Protein AF-A0A7Z9D6R8-F1 (afdb_monomer_lite)

Sequence (280 aa):
MMTPRPTVVSAPSRRTVLFGFSALGAAALTGCVPLSSSKKAEESPSDTATTTSASSSSSPSHSTYSPSTSASSSSSGSSSPVDPAQFIADWQKYVGDAKLPTKGDSGYVPATGSSPAQNVPEPDINEEASRKNTLEGSYQTLLAFQSAFNYLSLTGKDEPIKKLIFPQDFSMKLEVEKHHNLYSSKGWIEGYNRSVKISDHRPAVAFSDTVIGVSWYFSESYEKFIVHQAGGTNEEVPARTSEGIMTTIYENGVWKVISNDYLKQHYSYLTSQGREKGGH

Secondary structure (DSSP, 8-state):
-PPPPP----PPP------S---S-----------------------------------------------------------HHHHTTTGGGG-EE----B-S----B--BTTB--BSPPPB---HHHHTS-SHHHHHHHHHHHHHHHHHHHHH---HHHHTTB-TT-HHHHHHHHHHHHHHHTT-EEES--EEEEE-SSPPEEEE-SS-EEEEEEEEEEE--EEEE-TTS-EEEE--EEEEEEEEEEEETTEEEEE-HHHHHHH-HHHHHHHHHTS--

Structure (mmCIF, N/CA/C/O backbone):
data_AF-A0A7Z9D6R8-F1
#
_entry.id   AF-A0A7Z9D6R8-F1
#
loop_
_atom_site.group_PDB
_atom_site.id
_atom_site.type_symbol
_atom_site.label_atom_id
_atom_site.label_alt_id
_atom_site.label_comp_id
_atom_site.label_asym_id
_atom_site.label_entity_id
_atom_site.label_seq_id
_atom_site.pdbx_PDB_ins_code
_atom_site.Cartn_x
_atom_site.Cartn_y
_atom_site.Cartn_z
_atom_site.occupancy
_atom_site.B_iso_or_equiv
_atom_site.auth_seq_id
_atom_site.auth_comp_id
_atom_site.auth_asym_id
_atom_site.auth_atom_id
_atom_site.pdbx_PDB_model_num
ATOM 1 N N . MET A 1 1 ? 19.906 -48.581 34.831 1.00 39.47 1 MET A N 1
ATOM 2 C CA . MET A 1 1 ? 19.150 -48.280 33.596 1.00 39.47 1 MET A CA 1
ATOM 3 C C . MET A 1 1 ? 18.628 -46.856 33.719 1.00 39.47 1 MET A C 1
ATOM 5 O O . MET A 1 1 ? 17.712 -46.627 34.492 1.00 39.47 1 MET A O 1
ATOM 9 N N . MET A 1 2 ? 19.299 -45.897 33.078 1.00 33.34 2 MET A N 1
ATOM 10 C CA . MET A 1 2 ? 18.948 -44.471 33.095 1.00 33.34 2 MET A CA 1
ATOM 11 C C . MET A 1 2 ? 18.267 -44.127 31.770 1.00 33.34 2 MET A C 1
ATOM 13 O O . MET A 1 2 ? 18.861 -44.288 30.707 1.00 33.34 2 MET A O 1
ATOM 17 N N . THR A 1 3 ? 17.015 -43.695 31.839 1.00 35.97 3 THR A N 1
ATOM 18 C CA . THR A 1 3 ? 16.220 -43.193 30.713 1.00 35.97 3 THR A CA 1
ATOM 19 C C . THR A 1 3 ? 16.699 -41.787 30.322 1.00 35.97 3 THR A C 1
ATOM 21 O O . THR A 1 3 ? 16.833 -40.940 31.208 1.00 35.97 3 THR A O 1
ATOM 24 N N . PRO A 1 4 ? 16.953 -41.487 29.034 1.00 36.03 4 PRO A N 1
ATOM 25 C CA . PRO A 1 4 ? 17.320 -40.140 28.620 1.00 36.03 4 PRO A CA 1
ATOM 26 C C . PRO A 1 4 ? 16.088 -39.225 28.524 1.00 36.03 4 PRO A C 1
ATOM 28 O O . PRO A 1 4 ? 15.008 -39.619 28.089 1.00 36.03 4 PRO A O 1
ATOM 31 N N . ARG A 1 5 ? 16.290 -37.979 28.958 1.00 30.42 5 ARG A N 1
ATOM 32 C CA . ARG A 1 5 ? 15.347 -36.852 28.947 1.00 30.42 5 ARG A CA 1
ATOM 33 C C . ARG A 1 5 ? 15.136 -36.361 27.502 1.00 30.42 5 ARG A C 1
ATOM 35 O O . ARG A 1 5 ? 16.126 -36.261 26.778 1.00 30.42 5 ARG A O 1
ATOM 42 N N . PRO A 1 6 ? 13.909 -36.022 27.065 1.00 33.62 6 PRO A N 1
ATOM 43 C CA . PRO A 1 6 ? 13.692 -35.534 25.710 1.00 33.62 6 PRO A CA 1
ATOM 44 C C . PRO A 1 6 ? 14.249 -34.113 25.558 1.00 33.62 6 PRO A C 1
ATOM 46 O O . PRO A 1 6 ? 13.900 -33.201 26.311 1.00 33.62 6 PRO A O 1
ATOM 49 N N . THR A 1 7 ? 15.121 -33.937 24.570 1.00 33.66 7 THR A N 1
ATOM 50 C CA . THR A 1 7 ? 15.590 -32.634 24.099 1.00 33.66 7 THR A CA 1
ATOM 51 C C . THR A 1 7 ? 14.438 -31.950 23.372 1.00 33.66 7 THR A C 1
ATOM 53 O O . THR A 1 7 ? 14.027 -32.388 22.299 1.00 33.66 7 THR A O 1
ATOM 56 N N . VAL A 1 8 ? 13.900 -30.877 23.953 1.00 35.78 8 VAL A N 1
ATOM 57 C CA . VAL A 1 8 ? 12.974 -29.980 23.253 1.00 35.78 8 VAL A CA 1
ATOM 58 C C . VAL A 1 8 ? 13.775 -29.276 22.162 1.00 35.78 8 VAL A C 1
ATOM 60 O O . VAL A 1 8 ? 14.567 -28.376 22.435 1.00 35.78 8 VAL A O 1
ATOM 63 N N . VAL A 1 9 ? 13.605 -29.726 20.921 1.00 34.47 9 VAL A N 1
ATOM 64 C CA . VAL A 1 9 ? 14.098 -29.018 19.741 1.00 34.47 9 VAL A CA 1
ATOM 65 C C . VAL A 1 9 ? 13.259 -27.751 19.616 1.00 34.47 9 VAL A C 1
ATOM 67 O O . VAL A 1 9 ? 12.081 -27.803 19.272 1.00 34.47 9 VAL A O 1
ATOM 70 N N . SER A 1 10 ? 13.861 -26.615 19.963 1.00 34.88 10 SER A N 1
ATOM 71 C CA . SER A 1 10 ? 13.290 -25.294 19.716 1.00 34.88 10 SER A CA 1
ATOM 72 C C . SER A 1 10 ? 13.094 -25.134 18.209 1.00 34.88 10 SER A C 1
ATOM 74 O O . SER A 1 10 ? 14.062 -25.019 17.455 1.00 34.88 10 SER A O 1
ATOM 76 N N . ALA A 1 11 ? 11.842 -25.206 17.759 1.00 31.75 11 ALA A N 1
ATOM 77 C CA . ALA A 1 11 ? 11.483 -24.910 16.383 1.00 31.75 11 ALA A CA 1
ATOM 78 C C . ALA A 1 11 ? 11.824 -23.438 16.084 1.00 31.75 11 ALA A C 1
ATOM 80 O O . ALA A 1 11 ? 11.566 -22.570 16.924 1.00 31.75 11 ALA A O 1
ATOM 81 N N . PRO A 1 12 ? 12.393 -23.118 14.910 1.00 32.88 12 PRO A N 1
ATOM 82 C CA . PRO A 1 12 ? 12.696 -21.740 14.567 1.00 32.88 12 PRO A CA 1
ATOM 83 C C . PRO A 1 12 ? 11.400 -20.923 14.521 1.00 32.88 12 PRO A C 1
ATOM 85 O O . PRO A 1 12 ? 10.466 -21.225 13.779 1.00 32.88 12 PRO A O 1
ATOM 88 N N . SER A 1 13 ? 11.368 -19.880 15.349 1.00 30.22 13 SER A N 1
ATOM 89 C CA . SER A 1 13 ? 10.348 -18.837 15.357 1.00 30.22 13 SER A CA 1
ATOM 90 C C . SER A 1 13 ? 10.128 -18.316 13.935 1.00 30.22 13 SER A C 1
ATOM 92 O O . SER A 1 13 ? 11.067 -17.848 13.283 1.00 30.22 13 SER A O 1
ATOM 94 N N . ARG A 1 14 ? 8.886 -18.409 13.447 1.00 42.19 14 ARG A N 1
ATOM 95 C CA . ARG A 1 14 ? 8.455 -17.786 12.193 1.00 42.19 14 ARG A CA 1
ATOM 96 C C . ARG A 1 14 ? 8.596 -16.275 12.365 1.00 42.19 14 ARG A C 1
ATOM 98 O O . ARG A 1 14 ? 7.726 -15.627 12.939 1.00 42.19 14 ARG A O 1
ATOM 105 N N . ARG A 1 15 ? 9.710 -15.704 11.903 1.00 33.47 15 ARG A N 1
ATOM 106 C CA . ARG A 1 15 ? 9.842 -14.252 11.765 1.00 33.47 15 ARG A CA 1
ATOM 107 C C . ARG A 1 15 ? 8.826 -13.806 10.717 1.00 33.47 15 ARG A C 1
ATOM 109 O O . ARG A 1 15 ? 9.065 -13.971 9.527 1.00 33.47 15 ARG A O 1
ATOM 116 N N . THR A 1 16 ? 7.700 -13.254 11.161 1.00 31.69 16 THR A N 1
ATOM 117 C CA . THR A 1 16 ? 6.823 -12.436 10.322 1.00 31.69 16 THR A CA 1
ATOM 118 C C . THR A 1 16 ? 7.673 -11.284 9.787 1.00 31.69 16 THR A C 1
ATOM 120 O O . THR A 1 16 ? 8.020 -10.361 10.527 1.00 31.69 16 THR A O 1
ATOM 123 N N . VAL A 1 17 ? 8.095 -11.377 8.527 1.00 31.69 17 VAL A N 1
ATOM 124 C CA . VAL A 1 17 ? 8.792 -10.294 7.832 1.00 31.69 17 VAL A CA 1
ATOM 125 C C . VAL A 1 17 ? 7.735 -9.245 7.512 1.00 31.69 17 VAL A C 1
ATOM 127 O O . VAL A 1 17 ? 7.037 -9.342 6.512 1.00 31.69 17 VAL A O 1
ATOM 130 N N . LEU A 1 18 ? 7.563 -8.280 8.415 1.00 39.88 18 LEU A N 1
ATOM 131 C CA . LEU A 1 18 ? 6.777 -7.086 8.136 1.00 39.88 18 LEU A CA 1
ATOM 132 C C . LEU A 1 18 ? 7.574 -6.184 7.185 1.00 39.88 18 LEU A C 1
ATOM 134 O O . LEU A 1 18 ? 8.769 -5.998 7.394 1.00 39.88 18 LEU A O 1
ATOM 138 N N . PHE A 1 19 ? 6.863 -5.622 6.204 1.00 37.91 19 PHE A N 1
ATOM 139 C CA . PHE A 1 19 ? 7.315 -4.843 5.040 1.00 37.91 19 PHE A CA 1
ATOM 140 C C . PHE A 1 19 ? 7.643 -5.686 3.791 1.00 37.91 19 PHE A C 1
ATOM 142 O O . PHE A 1 19 ? 8.770 -6.109 3.557 1.00 37.91 19 PHE A O 1
ATOM 149 N N . GLY A 1 20 ? 6.618 -5.876 2.949 1.00 36.28 20 GLY A N 1
ATOM 150 C CA . GLY A 1 20 ? 6.739 -6.282 1.540 1.00 36.28 20 GLY A CA 1
ATOM 151 C C . GLY A 1 20 ? 7.079 -5.125 0.587 1.00 36.28 20 GLY A C 1
ATOM 152 O O . GLY A 1 20 ? 7.273 -5.351 -0.599 1.00 36.28 20 GLY A O 1
ATOM 153 N N . PHE A 1 21 ? 7.218 -3.893 1.092 1.00 46.62 21 PHE A N 1
ATOM 154 C CA . PHE A 1 21 ? 7.478 -2.707 0.261 1.00 46.62 21 PHE A CA 1
ATOM 155 C C . PHE A 1 21 ? 8.957 -2.489 -0.093 1.00 46.62 21 PHE A C 1
ATOM 157 O O . PHE A 1 21 ? 9.268 -1.703 -0.984 1.00 46.62 21 PHE A O 1
ATOM 164 N N . SER A 1 22 ? 9.880 -3.215 0.543 1.00 41.97 22 SER A N 1
ATOM 165 C CA . SER A 1 22 ? 11.315 -3.124 0.265 1.00 41.97 22 SER A CA 1
ATOM 166 C C . SER A 1 22 ? 11.714 -4.065 -0.877 1.00 41.97 22 SER A C 1
ATOM 168 O O . SER A 1 22 ? 12.441 -5.037 -0.665 1.00 41.97 22 SER A O 1
ATOM 170 N N . ALA A 1 23 ? 11.188 -3.829 -2.075 1.00 43.50 23 ALA A N 1
ATOM 171 C CA . ALA A 1 23 ? 11.654 -4.524 -3.275 1.00 43.50 23 ALA A CA 1
ATOM 172 C C . ALA A 1 23 ? 12.711 -3.707 -4.048 1.00 43.50 23 ALA A C 1
ATOM 174 O O . ALA A 1 23 ? 13.396 -4.239 -4.911 1.00 43.50 23 ALA A O 1
ATOM 175 N N . LEU A 1 24 ? 12.906 -2.438 -3.671 1.00 47.97 24 LEU A N 1
ATOM 176 C CA . LEU A 1 24 ? 14.090 -1.658 -4.022 1.00 47.97 24 LEU A CA 1
ATOM 177 C C . LEU A 1 24 ? 15.151 -1.906 -2.948 1.00 47.97 24 LEU A C 1
ATOM 179 O O . LEU A 1 24 ? 15.128 -1.298 -1.871 1.00 47.97 24 LEU A O 1
ATOM 183 N N . GLY A 1 25 ? 16.035 -2.868 -3.218 1.00 40.22 25 GLY A N 1
ATOM 184 C CA . GLY A 1 25 ? 17.225 -3.114 -2.415 1.00 40.22 25 GLY A CA 1
ATOM 185 C C . GLY A 1 25 ? 18.059 -1.840 -2.274 1.00 40.22 25 GLY A C 1
ATOM 186 O O . GLY A 1 25 ? 18.057 -0.964 -3.138 1.00 40.22 25 GLY A O 1
ATOM 187 N N . ALA A 1 26 ? 18.764 -1.709 -1.151 1.00 36.53 26 ALA A N 1
ATOM 188 C CA . ALA A 1 26 ? 19.692 -0.613 -0.908 1.00 36.53 26 ALA A CA 1
ATOM 189 C C . ALA A 1 26 ? 20.904 -0.718 -1.855 1.00 36.53 26 ALA A C 1
ATOM 191 O O . ALA A 1 26 ? 21.974 -1.179 -1.461 1.00 36.53 26 ALA A O 1
ATOM 192 N N . ALA A 1 27 ? 20.748 -0.291 -3.107 1.00 37.59 27 ALA A N 1
ATOM 193 C CA . ALA A 1 27 ? 21.877 0.022 -3.966 1.00 37.59 27 ALA A CA 1
ATOM 194 C C . ALA A 1 27 ? 22.527 1.296 -3.412 1.00 37.59 27 ALA A C 1
ATOM 196 O O . ALA A 1 27 ? 21.983 2.397 -3.501 1.00 37.59 27 ALA A O 1
ATOM 197 N N . ALA A 1 28 ? 23.663 1.112 -2.745 1.00 33.16 28 ALA A N 1
ATOM 198 C CA . ALA A 1 28 ? 24.472 2.168 -2.169 1.00 33.16 28 ALA A CA 1
ATOM 199 C C . ALA A 1 28 ? 24.756 3.270 -3.203 1.00 33.16 28 ALA A C 1
ATOM 201 O O . ALA A 1 28 ? 25.480 3.055 -4.175 1.00 33.16 28 ALA A O 1
ATOM 202 N N . LEU A 1 29 ? 24.243 4.477 -2.955 1.00 35.66 29 LEU A N 1
ATOM 203 C CA . LEU A 1 29 ? 24.772 5.691 -3.566 1.00 35.66 29 LEU A CA 1
ATOM 204 C C . LEU A 1 29 ? 26.138 5.985 -2.928 1.00 35.66 29 LEU A C 1
ATOM 206 O O . LEU A 1 29 ? 26.275 6.863 -2.079 1.00 35.66 29 LEU A O 1
ATOM 210 N N . THR A 1 30 ? 27.166 5.231 -3.320 1.00 34.00 30 THR A N 1
ATOM 211 C CA . THR A 1 30 ? 28.568 5.585 -3.061 1.00 34.00 30 THR A CA 1
ATOM 212 C C . THR A 1 30 ? 28.955 6.704 -4.027 1.00 34.00 30 THR A C 1
ATOM 214 O O . THR A 1 30 ? 29.660 6.497 -5.010 1.00 34.00 30 THR A O 1
ATOM 217 N N . GLY A 1 31 ? 28.432 7.901 -3.769 1.00 27.50 31 GLY A N 1
ATOM 218 C CA . GLY A 1 31 ? 28.884 9.148 -4.371 1.00 27.50 31 GLY A CA 1
ATOM 219 C C . GLY A 1 31 ? 29.775 9.875 -3.375 1.00 27.50 31 GLY A C 1
ATOM 220 O O . GLY A 1 31 ? 29.284 10.580 -2.498 1.00 27.50 31 GLY A O 1
ATOM 221 N N . CYS A 1 32 ? 31.085 9.665 -3.477 1.00 28.98 32 CYS A N 1
ATOM 222 C CA . CYS A 1 32 ? 32.090 10.343 -2.668 1.00 28.98 32 CYS A CA 1
ATOM 223 C C . CYS A 1 32 ? 32.016 11.866 -2.867 1.00 28.98 32 CYS A C 1
ATOM 225 O O . CYS A 1 32 ? 32.284 12.360 -3.960 1.00 28.98 32 CYS A O 1
ATOM 227 N N . VAL A 1 33 ? 31.747 12.611 -1.795 1.00 31.42 33 VAL A N 1
ATOM 228 C CA . VAL A 1 33 ? 32.109 14.030 -1.687 1.00 31.42 33 VAL A CA 1
ATOM 229 C C . VAL A 1 33 ? 33.156 14.123 -0.572 1.00 31.42 33 VAL A C 1
ATOM 231 O O . VAL A 1 33 ? 32.889 13.645 0.534 1.00 31.42 33 VAL A O 1
ATOM 234 N N . PRO A 1 34 ? 34.371 14.639 -0.829 1.00 31.03 34 PRO A N 1
ATOM 235 C CA . PRO A 1 34 ? 35.449 14.593 0.149 1.00 31.03 34 PRO A CA 1
ATOM 236 C C . PRO A 1 34 ? 35.171 15.546 1.318 1.00 31.03 34 PRO A C 1
ATOM 238 O O . PRO A 1 34 ? 35.212 16.767 1.181 1.00 31.03 34 PRO A O 1
ATOM 241 N N . LEU A 1 35 ? 34.934 14.962 2.493 1.00 28.78 35 LEU A N 1
ATOM 242 C CA . LEU A 1 35 ? 35.079 15.623 3.785 1.00 28.78 35 LEU A CA 1
ATOM 243 C C . LEU A 1 35 ? 36.573 15.813 4.062 1.00 28.78 35 LEU A C 1
ATOM 245 O O . LEU A 1 35 ? 37.258 14.917 4.553 1.00 28.78 35 LEU A O 1
ATOM 249 N N . SER A 1 36 ? 37.086 16.997 3.744 1.00 29.91 36 SER A N 1
ATOM 250 C CA . SER A 1 36 ? 38.392 17.443 4.219 1.00 29.91 36 SER A CA 1
ATOM 251 C C . SER A 1 36 ? 38.337 17.608 5.741 1.00 29.91 36 SER A C 1
ATOM 253 O O . SER A 1 36 ? 37.752 18.558 6.253 1.00 29.91 36 SER A O 1
ATOM 255 N N . SER A 1 37 ? 38.946 16.677 6.472 1.00 33.34 37 SER A N 1
ATOM 256 C CA . SER A 1 37 ? 39.273 16.824 7.893 1.00 33.34 37 SER A CA 1
ATOM 257 C C . SER A 1 37 ? 40.772 16.675 8.084 1.00 33.34 37 SER A C 1
ATOM 259 O O . SER A 1 37 ? 41.335 15.636 7.748 1.00 33.34 37 SER A O 1
ATOM 261 N N . SER A 1 38 ? 41.396 17.721 8.626 1.00 33.16 38 SER A N 1
ATOM 262 C CA . SER A 1 38 ? 42.676 17.787 9.358 1.00 33.16 38 SER A CA 1
ATOM 263 C C . SER A 1 38 ? 42.953 19.289 9.562 1.00 33.16 38 SER A C 1
ATOM 265 O O . SER A 1 38 ? 42.787 20.047 8.620 1.00 33.16 38 SER A O 1
ATOM 267 N N . LYS A 1 39 ? 43.374 19.837 10.703 1.00 28.73 39 LYS A N 1
ATOM 268 C CA . LYS A 1 39 ? 44.139 19.279 11.816 1.00 28.73 39 LYS A CA 1
ATOM 269 C C . LYS A 1 39 ? 44.116 20.279 12.988 1.00 28.73 39 LYS A C 1
ATOM 271 O O . LYS A 1 39 ? 44.071 21.485 12.777 1.00 28.73 39 LYS A O 1
ATOM 276 N N . LYS A 1 40 ? 44.216 19.736 14.201 1.00 28.47 40 LYS A N 1
ATOM 277 C CA . LYS A 1 40 ? 44.552 20.379 15.483 1.00 28.47 40 LYS A CA 1
ATOM 278 C C . LYS A 1 40 ? 45.798 21.278 15.380 1.00 28.47 40 LYS A C 1
ATOM 280 O O . LYS A 1 40 ? 46.809 20.822 14.848 1.00 28.47 40 LYS A O 1
ATOM 285 N N . ALA A 1 41 ? 45.756 22.462 15.991 1.00 29.11 41 ALA A N 1
ATOM 286 C CA . ALA A 1 41 ? 46.918 23.130 16.579 1.00 29.11 41 ALA A CA 1
ATOM 287 C C . ALA A 1 41 ? 46.471 24.039 17.738 1.00 29.11 41 ALA A C 1
ATOM 289 O O . ALA A 1 41 ? 45.385 24.608 17.725 1.00 29.11 41 ALA A O 1
ATOM 290 N N . GLU A 1 42 ? 47.313 24.041 18.756 1.00 28.11 42 GLU A N 1
ATOM 291 C CA . GLU A 1 42 ? 47.211 24.594 20.104 1.00 28.11 42 GLU A CA 1
ATOM 292 C C . GLU A 1 42 ? 47.851 25.997 20.148 1.00 28.11 42 GLU A C 1
ATOM 294 O O . GLU A 1 42 ? 48.669 26.276 19.276 1.00 28.11 42 GLU A O 1
ATOM 299 N N . GLU A 1 43 ? 47.516 26.796 21.179 1.00 27.77 43 GLU A N 1
ATOM 300 C CA . GLU A 1 43 ? 48.336 27.833 21.873 1.00 27.77 43 GLU A CA 1
ATOM 301 C C . GLU A 1 43 ? 47.623 29.200 22.118 1.00 27.77 43 GLU A C 1
ATOM 303 O O . GLU A 1 43 ? 47.525 30.023 21.218 1.00 27.77 43 GLU A O 1
ATOM 308 N N . SER A 1 44 ? 47.096 29.368 23.356 1.00 30.69 44 SER A N 1
ATOM 309 C CA . SER A 1 44 ? 47.164 30.495 24.347 1.00 30.69 44 SER A CA 1
ATOM 310 C C . SER A 1 44 ? 47.158 32.005 23.960 1.00 30.69 44 SER A C 1
ATOM 312 O O . SER A 1 44 ? 47.573 32.346 22.861 1.00 30.69 44 SER A O 1
ATOM 314 N N . PRO A 1 45 ? 46.981 32.967 24.917 1.00 45.88 45 PRO A N 1
ATOM 315 C CA . PRO A 1 45 ? 46.102 33.069 26.112 1.00 45.88 45 PRO A CA 1
ATOM 316 C C . PRO A 1 45 ? 45.451 34.483 26.324 1.00 45.88 45 PRO A C 1
ATOM 318 O O . PRO A 1 45 ? 45.624 35.384 25.508 1.00 45.88 45 PRO A O 1
ATOM 321 N N . SER A 1 46 ? 44.806 34.662 27.500 1.00 32.03 46 SER A N 1
ATOM 322 C CA . SER A 1 46 ? 44.494 35.918 28.241 1.00 32.03 46 SER A CA 1
ATOM 323 C C . SER A 1 46 ? 43.272 36.749 27.789 1.00 32.03 46 SER A C 1
ATOM 325 O O . SER A 1 46 ? 43.046 36.925 26.603 1.00 32.03 46 SER A O 1
ATOM 327 N N . ASP A 1 47 ? 42.419 37.334 28.643 1.00 30.55 47 ASP A N 1
ATOM 328 C CA . ASP A 1 47 ? 42.377 37.495 30.106 1.00 30.55 47 ASP A CA 1
ATOM 329 C C . ASP A 1 47 ? 40.945 37.911 30.555 1.00 30.55 47 ASP A C 1
ATOM 331 O O . ASP A 1 47 ? 40.280 38.652 29.839 1.00 30.55 47 ASP A O 1
ATOM 335 N N . THR A 1 48 ? 40.512 37.421 31.731 1.00 32.78 48 THR A N 1
ATOM 336 C CA . THR A 1 48 ? 39.880 38.128 32.886 1.00 32.78 48 THR A CA 1
ATOM 337 C C . THR A 1 48 ? 38.769 39.187 32.607 1.00 32.78 48 THR A C 1
ATOM 339 O O . THR A 1 48 ? 38.966 40.117 31.845 1.00 32.78 48 THR A O 1
ATOM 342 N N . ALA A 1 49 ? 37.570 39.211 33.215 1.00 30.80 49 ALA A N 1
ATOM 343 C CA . ALA A 1 49 ? 37.212 38.981 34.616 1.00 30.80 49 ALA A CA 1
ATOM 344 C C . ALA A 1 49 ? 35.694 38.771 34.829 1.00 30.80 49 ALA A C 1
ATOM 346 O O . ALA A 1 49 ? 34.852 39.300 34.105 1.00 30.80 49 ALA A O 1
ATOM 347 N N . THR A 1 50 ? 35.386 38.075 35.919 1.00 32.28 50 THR A N 1
ATOM 348 C CA . THR A 1 50 ? 34.071 37.810 36.520 1.00 32.28 50 THR A CA 1
ATOM 349 C C . THR A 1 50 ? 33.796 38.801 37.654 1.00 32.28 50 THR A C 1
ATOM 351 O O . THR A 1 50 ? 34.703 39.018 38.450 1.00 32.28 50 THR A O 1
ATOM 354 N N . THR A 1 51 ? 32.558 39.275 37.836 1.00 31.92 51 THR A N 1
ATOM 355 C CA . THR A 1 51 ? 31.996 39.639 39.161 1.00 31.92 51 THR A CA 1
ATOM 356 C C . THR A 1 51 ? 30.462 39.499 39.138 1.00 31.92 51 THR A C 1
ATOM 358 O O . THR A 1 51 ? 29.787 40.077 38.298 1.00 31.92 51 THR A O 1
ATOM 361 N N . THR A 1 52 ? 29.906 38.476 39.792 1.00 31.92 52 THR A N 1
ATOM 362 C CA . THR A 1 52 ? 29.349 38.411 41.166 1.00 31.92 52 THR A CA 1
ATOM 363 C C . THR A 1 52 ? 27.841 38.688 41.241 1.00 31.92 52 THR A C 1
ATOM 365 O O . THR A 1 52 ? 27.350 39.770 40.948 1.00 31.92 52 THR A O 1
ATOM 368 N N . SER A 1 53 ? 27.118 37.669 41.694 1.00 36.25 53 SER A N 1
ATOM 369 C CA . SER A 1 53 ? 25.696 37.624 42.044 1.00 36.25 53 SER A CA 1
ATOM 370 C C . SER A 1 53 ? 25.414 38.118 43.470 1.00 36.25 53 SER A C 1
ATOM 372 O O . SER A 1 53 ? 26.200 37.795 44.357 1.00 36.25 53 SER A O 1
ATOM 374 N N . ALA A 1 54 ? 24.257 38.759 43.711 1.00 30.20 54 ALA A N 1
ATOM 375 C CA . ALA A 1 54 ? 23.478 38.645 44.962 1.00 30.20 54 ALA A CA 1
ATOM 376 C C . ALA A 1 54 ? 22.080 39.325 44.897 1.00 30.20 54 ALA A C 1
ATOM 378 O O . ALA A 1 54 ? 21.975 40.529 44.712 1.00 30.20 54 ALA A O 1
ATOM 379 N N . SER A 1 55 ? 21.047 38.503 45.131 1.00 32.53 55 SER A N 1
ATOM 380 C CA . SER A 1 55 ? 19.917 38.652 46.080 1.00 32.53 55 SER A CA 1
ATOM 381 C C . SER A 1 55 ? 18.838 39.764 46.013 1.00 32.53 55 SER A C 1
ATOM 383 O O . SER A 1 55 ? 19.105 40.945 46.184 1.00 32.53 55 SER A O 1
ATOM 385 N N . SER A 1 56 ? 17.586 39.264 46.086 1.00 31.41 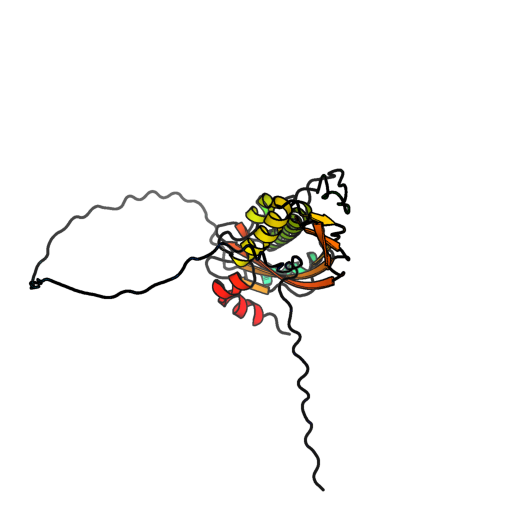56 SER A N 1
ATOM 386 C CA . SER A 1 56 ? 16.445 39.636 46.973 1.00 31.41 56 SER A CA 1
ATOM 387 C C . SER A 1 56 ? 15.267 40.515 46.483 1.00 31.41 56 SER A C 1
ATOM 389 O O . SER A 1 56 ? 15.464 41.647 46.073 1.00 31.41 56 SER A O 1
ATOM 391 N N . SER A 1 57 ? 14.046 39.951 46.682 1.00 33.09 57 SER A N 1
ATOM 392 C CA . SER A 1 57 ? 12.689 40.530 46.944 1.00 33.09 57 SER A CA 1
ATOM 393 C C . SER A 1 57 ? 12.114 41.573 45.957 1.00 33.09 57 SER A C 1
ATOM 395 O O . SER A 1 57 ? 12.843 42.411 45.465 1.00 33.09 57 SER A O 1
ATOM 397 N N . SER A 1 58 ? 10.823 41.677 45.604 1.00 30.61 58 SER A N 1
ATOM 398 C CA . SER A 1 58 ? 9.528 41.354 46.240 1.00 30.61 58 SER A CA 1
ATOM 399 C C . SER A 1 58 ? 8.390 41.635 45.218 1.00 30.61 58 SER A C 1
ATOM 401 O O . SER A 1 58 ? 8.549 42.502 44.364 1.00 30.61 58 SER A O 1
ATOM 403 N N . SER A 1 59 ? 7.241 40.948 45.322 1.00 34.44 59 SER A N 1
ATOM 404 C CA . SER A 1 59 ? 5.924 41.281 44.696 1.00 34.44 59 SER A CA 1
ATOM 405 C C . SER A 1 59 ? 5.367 42.646 45.194 1.00 34.44 59 SER A C 1
ATOM 407 O O . SER A 1 59 ? 5.945 43.116 46.178 1.00 34.44 59 SER A O 1
ATOM 409 N N . PRO A 1 60 ? 4.257 43.276 44.680 1.00 44.56 60 PRO A N 1
ATOM 410 C CA . PRO A 1 60 ? 3.056 42.696 44.013 1.00 44.56 60 PRO A CA 1
ATOM 411 C C . PRO A 1 60 ? 2.305 43.543 42.926 1.00 44.56 60 PRO A C 1
ATOM 413 O O . PRO A 1 60 ? 2.557 44.732 42.765 1.00 44.56 60 PRO A O 1
ATOM 416 N N . SER A 1 61 ? 1.285 42.946 42.264 1.00 33.97 61 SER A N 1
ATOM 417 C CA . SER A 1 61 ? -0.131 43.435 42.153 1.00 33.97 61 SER A CA 1
ATOM 418 C C . SER A 1 61 ? -0.853 43.247 40.792 1.00 33.97 61 SER A C 1
ATOM 420 O O . SER A 1 61 ? -0.412 43.740 39.764 1.00 33.97 61 SER A O 1
ATOM 422 N N . HIS A 1 62 ? -2.023 42.585 40.875 1.00 33.19 62 HIS A N 1
ATOM 423 C CA . HIS A 1 62 ? -3.324 42.739 40.179 1.00 33.19 62 HIS A CA 1
ATOM 424 C C . HIS A 1 62 ? -3.462 43.229 38.719 1.00 33.19 62 HIS A C 1
ATOM 426 O O . HIS A 1 62 ? -3.198 44.389 38.418 1.00 33.19 62 HIS A O 1
ATOM 432 N N . SER A 1 63 ? -4.197 42.453 37.899 1.00 33.66 63 SER A N 1
ATOM 433 C CA . SER A 1 63 ? -5.397 42.942 37.174 1.00 33.66 63 SER A CA 1
ATOM 434 C C . SER A 1 63 ? -6.331 41.795 36.741 1.00 33.66 63 SER A C 1
ATOM 436 O O . SER A 1 63 ? -5.897 40.770 36.229 1.00 33.66 63 SER A O 1
ATOM 438 N N . THR A 1 64 ? -7.627 41.994 36.969 1.00 34.75 64 THR A N 1
ATOM 439 C CA . THR A 1 64 ? -8.795 41.147 36.661 1.00 34.75 64 THR A CA 1
ATOM 440 C C . THR A 1 64 ? -9.478 41.589 35.365 1.00 34.75 64 THR A C 1
ATOM 442 O O . THR A 1 64 ? -9.697 42.788 35.251 1.00 34.75 64 THR A O 1
ATOM 445 N N . TYR A 1 65 ? -9.939 40.677 34.492 1.00 32.81 65 TYR A N 1
ATOM 446 C CA . TYR A 1 65 ? -11.080 40.918 33.579 1.00 32.81 65 TYR A CA 1
ATOM 447 C C . TYR A 1 65 ? -11.854 39.621 33.241 1.00 32.81 65 TYR A C 1
ATOM 449 O O . TYR A 1 65 ? -11.275 38.547 33.105 1.00 32.81 65 TYR A O 1
ATOM 457 N N . SER A 1 66 ? -13.181 39.775 33.180 1.00 36.97 66 SER A N 1
ATOM 458 C CA . SER A 1 66 ? -14.291 38.801 33.191 1.00 36.97 66 SER A CA 1
ATOM 459 C C . SER A 1 66 ? -14.513 37.956 31.914 1.00 36.97 66 SER A C 1
ATOM 461 O O . SER A 1 66 ? -14.010 38.313 30.851 1.00 36.97 66 SER A O 1
ATOM 463 N N . PRO A 1 67 ? -15.335 36.878 31.982 1.00 38.31 67 PRO A N 1
ATOM 464 C CA . PRO A 1 67 ? -15.662 36.006 30.850 1.00 38.31 67 PRO A CA 1
ATOM 465 C C . PRO A 1 67 ? -16.884 36.508 30.059 1.00 38.31 67 PRO A C 1
ATOM 467 O O . PRO A 1 67 ? -17.816 37.068 30.633 1.00 38.31 67 PRO A O 1
ATOM 470 N N . SER A 1 68 ? -16.913 36.262 28.746 1.00 37.34 68 SER A N 1
ATOM 471 C CA . SER A 1 68 ? -18.110 36.430 27.907 1.00 37.34 68 SER A CA 1
ATOM 472 C C . SER A 1 68 ? -18.532 35.085 27.329 1.00 37.34 68 SER A C 1
ATOM 474 O O . SER A 1 68 ? -17.781 34.426 26.613 1.00 37.34 68 SER A O 1
ATOM 476 N N . THR A 1 69 ? -19.745 34.684 27.687 1.00 37.03 69 THR A N 1
ATOM 477 C CA . THR A 1 69 ? -20.470 33.501 27.240 1.00 37.03 69 THR A CA 1
ATOM 478 C C . THR A 1 69 ? -21.122 33.757 25.880 1.00 37.03 69 THR A C 1
ATOM 480 O O . THR A 1 69 ? -21.876 34.709 25.705 1.00 37.03 69 THR A O 1
ATOM 483 N N . SER A 1 70 ? -20.885 32.876 24.913 1.00 38.84 70 SER A N 1
ATOM 484 C CA . SER A 1 70 ? -21.760 32.713 23.745 1.00 38.84 70 SER A CA 1
ATOM 485 C C . SER A 1 70 ? -21.909 31.222 23.463 1.00 38.84 70 SER A C 1
ATOM 487 O O . SER A 1 70 ? -21.004 30.550 22.977 1.00 38.84 70 SER A O 1
ATOM 489 N N . ALA A 1 71 ? -23.069 30.696 23.854 1.00 37.38 71 ALA A N 1
ATOM 490 C CA . ALA A 1 71 ? -23.491 29.337 23.580 1.00 37.38 71 ALA A CA 1
ATOM 491 C C . ALA A 1 71 ? -23.857 29.213 22.095 1.00 37.38 71 ALA A C 1
ATOM 493 O O . ALA A 1 71 ? -24.814 29.829 21.635 1.00 37.38 71 ALA A O 1
ATOM 494 N N . SER A 1 72 ? -23.100 28.395 21.367 1.00 36.03 72 SER A N 1
ATOM 495 C CA . SER A 1 72 ? -23.504 27.837 20.076 1.00 36.03 72 SER A CA 1
ATOM 496 C C . SER A 1 72 ? -23.657 26.338 20.284 1.00 36.03 72 SER A C 1
ATOM 498 O O . SER A 1 72 ? -22.676 25.614 20.437 1.00 36.03 72 SER A O 1
ATOM 500 N N . SER A 1 73 ? -24.898 25.877 20.372 1.00 39.97 73 SER A N 1
ATOM 501 C CA . SER A 1 73 ? -25.253 24.466 20.468 1.00 39.97 73 SER A CA 1
ATOM 502 C C . SER A 1 73 ? -25.020 23.775 19.121 1.00 39.97 73 SER A C 1
ATOM 504 O O . SER A 1 73 ? -25.943 23.642 18.319 1.00 39.97 73 SER A O 1
ATOM 506 N N . SER A 1 74 ? -23.793 23.328 18.864 1.00 40.41 74 SER A N 1
ATOM 507 C CA . SER A 1 74 ? -23.548 22.237 17.922 1.00 40.41 74 SER A CA 1
ATOM 508 C C . SER A 1 74 ? -23.692 20.928 18.688 1.00 40.41 74 SER A C 1
ATOM 510 O O . SER A 1 74 ? -22.908 20.637 19.593 1.00 40.41 74 SER A O 1
ATOM 512 N N . SER A 1 75 ? -24.712 20.152 18.342 1.00 47.19 75 SER A N 1
ATOM 513 C CA . SER A 1 75 ? -24.888 18.766 18.761 1.00 47.19 75 SER A CA 1
ATOM 514 C C . SER A 1 75 ? -23.739 17.906 18.222 1.00 47.19 75 SER A C 1
ATOM 516 O O . SER A 1 75 ? -23.890 17.200 17.227 1.00 47.19 75 SER A O 1
ATOM 518 N N . SER A 1 76 ? -22.574 17.972 18.861 1.00 42.53 76 SER A N 1
ATOM 519 C CA . SER A 1 76 ? -21.544 16.950 18.715 1.00 42.53 76 SER A CA 1
ATOM 520 C C . SER A 1 76 ? -22.034 15.752 19.505 1.00 42.53 76 SER A C 1
ATOM 522 O O . SER A 1 76 ? -21.999 15.756 20.735 1.00 42.53 76 SER A O 1
ATOM 524 N N . GLY A 1 77 ? -22.597 14.777 18.788 1.00 38.41 77 GLY A N 1
ATOM 525 C CA . GLY A 1 77 ? -23.045 13.516 19.355 1.00 38.41 77 GLY A CA 1
ATOM 526 C C . GLY A 1 77 ? -21.954 12.957 20.255 1.00 38.41 77 GLY A C 1
ATOM 527 O O . GLY A 1 77 ? -20.880 12.588 19.781 1.00 38.41 77 GLY A O 1
ATOM 528 N N . SER A 1 78 ? -22.236 12.945 21.557 1.00 40.78 78 SER A N 1
ATOM 529 C CA . SER A 1 78 ? -21.470 12.204 22.545 1.00 40.78 78 SER A CA 1
ATOM 530 C C . SER A 1 78 ? -21.514 10.746 22.107 1.00 40.78 78 SER A C 1
ATOM 532 O O . SER A 1 78 ? -22.516 10.056 22.297 1.00 40.78 78 SER A O 1
ATOM 534 N N . SER A 1 79 ? -20.481 10.323 21.382 1.00 48.47 79 SER A N 1
ATOM 535 C CA . SER A 1 79 ? -20.346 8.944 20.945 1.00 48.47 79 SER A CA 1
ATOM 536 C C . SER A 1 79 ? -20.038 8.151 22.198 1.00 48.47 79 SER A C 1
ATOM 538 O O . SER A 1 79 ? -18.935 8.226 22.734 1.00 48.47 79 SER A O 1
ATOM 540 N N . SER A 1 80 ? -21.040 7.433 22.706 1.00 48.09 80 SER A N 1
ATOM 541 C CA . SER A 1 80 ? -20.797 6.353 23.654 1.00 48.09 80 SER A CA 1
ATOM 542 C C . SER A 1 80 ? -19.662 5.479 23.104 1.00 48.09 80 SER A C 1
ATOM 544 O O . SER A 1 80 ? -19.621 5.272 21.887 1.00 48.09 80 SER A O 1
ATOM 546 N N . PRO A 1 81 ? -18.728 5.004 23.947 1.00 56.59 81 PRO A N 1
ATOM 547 C CA . PRO A 1 81 ? -17.603 4.210 23.473 1.00 56.59 81 PRO A CA 1
ATOM 548 C C . PRO A 1 81 ? -18.143 3.003 22.704 1.00 56.59 81 PRO A C 1
ATOM 550 O O . PRO A 1 81 ? -18.826 2.152 23.274 1.00 56.59 81 PRO A O 1
ATOM 553 N N . VAL A 1 82 ? -17.902 2.975 21.391 1.00 69.50 82 VAL A N 1
ATOM 554 C CA . VAL A 1 82 ? -18.265 1.833 20.551 1.00 69.50 82 VAL A CA 1
ATOM 555 C C . VAL A 1 82 ? -17.408 0.668 21.017 1.00 69.50 82 VAL A C 1
ATOM 557 O O . VAL A 1 82 ? -16.183 0.786 21.076 1.00 69.50 82 VAL A O 1
ATOM 560 N N . ASP A 1 83 ? -18.046 -0.443 21.380 1.00 83.81 83 ASP A N 1
ATOM 561 C CA . ASP A 1 83 ? -17.316 -1.632 21.799 1.00 83.81 83 ASP A CA 1
ATOM 562 C C . ASP A 1 83 ? -16.390 -2.105 20.659 1.00 83.81 83 ASP A C 1
ATOM 564 O O . ASP A 1 83 ? -16.841 -2.222 19.512 1.00 83.81 83 ASP A O 1
ATOM 568 N N . PRO A 1 84 ? -15.109 -2.409 20.941 1.00 84.88 84 PRO A N 1
ATOM 569 C CA . PRO A 1 84 ? -14.174 -2.842 19.916 1.00 84.88 84 PRO A CA 1
ATOM 570 C C . PRO A 1 84 ? -14.646 -4.052 19.108 1.00 84.88 84 PRO A C 1
ATOM 572 O O . PRO A 1 84 ? -14.421 -4.097 17.901 1.00 84.88 84 PRO A O 1
ATOM 575 N N . ALA A 1 85 ? -15.321 -5.025 19.730 1.00 86.25 85 ALA A N 1
ATOM 576 C CA . ALA A 1 85 ? -15.819 -6.191 19.009 1.00 86.25 85 ALA A CA 1
ATOM 577 C C . ALA A 1 85 ? -17.002 -5.833 18.102 1.00 86.25 85 ALA A C 1
ATOM 579 O O . ALA A 1 85 ? -17.082 -6.368 16.997 1.00 86.25 85 ALA A O 1
ATOM 580 N N . GLN A 1 86 ? -17.865 -4.906 18.528 1.00 90.94 86 GLN A N 1
ATOM 581 C CA . GLN A 1 86 ? -18.947 -4.382 17.694 1.00 90.94 86 GLN A CA 1
ATOM 582 C C . GLN A 1 86 ? -18.417 -3.572 16.503 1.00 90.94 86 GLN A C 1
ATOM 584 O O . GLN A 1 86 ? -18.943 -3.708 15.400 1.00 90.94 86 GLN A O 1
ATOM 589 N N . PHE A 1 87 ? -17.359 -2.776 16.699 1.00 93.12 87 PHE A N 1
ATOM 590 C CA . PHE A 1 87 ? -16.747 -1.981 15.628 1.00 93.12 87 PHE A CA 1
ATOM 591 C C . PHE A 1 87 ? -16.249 -2.846 14.468 1.00 93.12 87 PHE A C 1
ATOM 593 O O . PHE A 1 87 ? -16.306 -2.418 13.317 1.00 93.12 87 PHE A O 1
ATOM 600 N N . ILE A 1 88 ? -15.783 -4.063 14.770 1.00 93.50 88 ILE A N 1
ATOM 601 C CA . ILE A 1 88 ? -15.299 -5.011 13.766 1.00 93.50 88 ILE A CA 1
ATOM 602 C C . ILE A 1 88 ? -16.258 -6.159 13.469 1.00 93.50 88 ILE A C 1
ATOM 604 O O . ILE A 1 88 ? -15.827 -7.148 12.896 1.00 93.50 88 ILE A O 1
ATOM 608 N N . ALA A 1 89 ? -17.532 -6.083 13.854 1.00 93.25 89 ALA A N 1
ATOM 609 C CA . ALA A 1 89 ? -18.444 -7.227 13.771 1.00 93.25 89 ALA A CA 1
ATOM 610 C C . ALA A 1 89 ? -18.644 -7.778 12.344 1.00 93.25 89 ALA A C 1
ATOM 612 O O . ALA A 1 89 ? -18.863 -8.976 12.188 1.00 93.25 89 ALA A O 1
ATOM 613 N N . ASP A 1 90 ? -18.546 -6.933 11.315 1.00 94.25 90 ASP A N 1
ATOM 614 C CA . ASP A 1 90 ? -18.778 -7.284 9.910 1.00 94.25 90 ASP A CA 1
ATOM 615 C C . ASP A 1 90 ? -17.484 -7.486 9.099 1.00 94.25 90 ASP A C 1
ATOM 617 O O . ASP A 1 90 ? -17.517 -7.487 7.867 1.00 94.25 90 ASP A O 1
ATOM 621 N N . TRP A 1 91 ? -16.340 -7.676 9.768 1.00 96.19 91 TRP A N 1
ATOM 622 C CA . TRP A 1 91 ? -15.026 -7.719 9.119 1.00 96.19 91 TRP A CA 1
ATOM 623 C C . TRP A 1 91 ? -14.882 -8.809 8.043 1.00 96.19 91 TRP A C 1
ATOM 625 O O . TRP A 1 91 ? -14.129 -8.620 7.086 1.00 96.19 91 TRP A O 1
ATOM 635 N N . GLN A 1 92 ? -15.604 -9.932 8.160 1.00 97.44 92 GLN A N 1
ATOM 636 C CA . GLN A 1 92 ? -15.492 -11.037 7.200 1.00 97.44 92 GLN A CA 1
ATOM 637 C C . GLN A 1 92 ? -15.862 -10.630 5.767 1.00 97.44 92 GLN A C 1
ATOM 639 O O . GLN A 1 92 ? -15.370 -11.244 4.823 1.00 97.44 92 GLN A O 1
ATOM 644 N N . LYS A 1 93 ? -16.687 -9.589 5.574 1.00 97.06 93 LYS A N 1
ATOM 645 C CA . LYS A 1 93 ? -17.096 -9.142 4.230 1.00 97.06 93 LYS A CA 1
ATOM 646 C C . LYS A 1 93 ? -15.944 -8.546 3.403 1.00 97.06 93 LYS A C 1
ATOM 648 O O . LYS A 1 93 ? -16.098 -8.378 2.199 1.00 97.06 93 LYS A O 1
ATOM 653 N N . TYR A 1 94 ? -14.820 -8.214 4.044 1.00 97.12 94 TYR A N 1
ATOM 654 C CA . TYR A 1 94 ? -13.647 -7.607 3.406 1.00 97.12 94 TYR A CA 1
ATOM 655 C C . TYR A 1 94 ? -12.557 -8.615 3.019 1.00 97.12 94 TYR A C 1
ATOM 657 O O . TYR A 1 94 ? -11.554 -8.225 2.422 1.00 97.12 94 TYR A O 1
ATOM 665 N N . VAL A 1 95 ? -12.719 -9.888 3.392 1.00 97.56 95 VAL A N 1
ATOM 666 C CA . VAL A 1 95 ? -11.743 -10.960 3.154 1.00 97.56 95 VAL A CA 1
ATOM 667 C C . VAL A 1 95 ? -11.737 -11.363 1.681 1.00 97.56 95 VAL A C 1
ATOM 669 O O . VAL A 1 95 ? -12.789 -11.443 1.048 1.00 97.56 95 VAL A O 1
ATOM 672 N N . GLY A 1 96 ? -10.557 -11.684 1.149 1.00 97.56 96 GLY A N 1
ATOM 673 C CA . GLY A 1 96 ? -10.393 -12.179 -0.217 1.00 97.56 96 GLY A CA 1
ATOM 674 C C . GLY A 1 96 ? -9.568 -11.254 -1.101 1.00 97.56 96 GLY A C 1
ATOM 675 O O . GLY A 1 96 ? -8.833 -10.389 -0.617 1.00 97.56 96 GLY A O 1
ATOM 676 N N . ASP A 1 97 ? -9.637 -11.490 -2.409 1.00 97.81 97 ASP A N 1
ATOM 677 C CA . ASP A 1 97 ? -8.858 -10.735 -3.388 1.00 97.81 97 ASP A CA 1
ATOM 678 C C . ASP A 1 97 ? -9.288 -9.264 -3.390 1.00 97.81 97 ASP A C 1
ATOM 680 O O . ASP A 1 97 ? -10.460 -8.923 -3.568 1.00 97.81 97 ASP A O 1
ATOM 684 N N . ALA A 1 98 ? -8.322 -8.377 -3.163 1.00 95.81 98 ALA A N 1
ATOM 685 C CA . ALA A 1 98 ? -8.568 -6.954 -3.048 1.00 95.81 98 ALA A CA 1
ATOM 686 C C . ALA A 1 98 ? -8.636 -6.314 -4.437 1.00 95.81 98 ALA A C 1
ATOM 688 O O . ALA A 1 98 ? -7.656 -6.296 -5.186 1.00 95.81 98 ALA A O 1
ATOM 689 N N . LYS A 1 99 ? -9.782 -5.714 -4.761 1.00 95.25 99 LYS A N 1
ATOM 690 C CA . LYS A 1 99 ? -9.924 -4.879 -5.954 1.00 95.25 99 LYS A CA 1
ATOM 691 C C . LYS A 1 99 ? -9.397 -3.475 -5.659 1.00 95.25 99 LYS A C 1
ATOM 693 O O . LYS A 1 99 ? -10.035 -2.711 -4.941 1.00 95.25 99 LYS A O 1
ATOM 698 N N . LEU A 1 100 ? -8.235 -3.134 -6.213 1.00 95.38 100 LEU A N 1
ATOM 699 C CA . LEU A 1 100 ? -7.615 -1.826 -5.994 1.00 95.38 100 LEU A CA 1
ATOM 700 C C . LEU A 1 100 ? -8.393 -0.715 -6.732 1.00 95.38 100 LEU A C 1
ATOM 702 O O . LEU A 1 100 ? -8.627 -0.843 -7.937 1.00 95.38 100 LEU A O 1
ATOM 706 N N . PRO A 1 101 ? -8.801 0.370 -6.045 1.00 96.62 101 PRO A N 1
ATOM 707 C CA . PRO A 1 101 ? -9.590 1.437 -6.649 1.00 96.62 101 PRO A CA 1
ATOM 708 C C . PRO A 1 101 ? -8.724 2.290 -7.580 1.00 96.62 101 PRO A C 1
ATOM 710 O O . PRO A 1 101 ? -7.692 2.831 -7.174 1.00 96.62 101 PRO A O 1
ATOM 713 N N . THR A 1 102 ? -9.141 2.412 -8.838 1.00 96.81 102 THR A N 1
ATOM 714 C CA . THR A 1 102 ? -8.447 3.188 -9.874 1.00 96.81 102 THR A CA 1
ATOM 715 C C . THR A 1 102 ? -9.447 3.990 -10.699 1.00 96.81 102 THR A C 1
ATOM 717 O O . THR A 1 102 ? -10.614 3.613 -10.833 1.00 96.81 102 THR A O 1
ATOM 720 N N . LYS A 1 103 ? -8.992 5.115 -11.248 1.00 94.06 103 LYS A N 1
ATOM 721 C CA . LYS A 1 103 ? -9.786 5.982 -12.113 1.00 94.06 103 LYS A CA 1
ATOM 722 C C . LYS A 1 103 ? -9.871 5.388 -13.519 1.00 94.06 103 LYS A C 1
ATOM 724 O O . LYS A 1 103 ? -8.995 5.651 -14.334 1.00 94.06 103 LYS A O 1
ATOM 729 N N . GLY A 1 104 ? -10.952 4.656 -13.790 1.00 85.38 104 GLY A N 1
ATOM 730 C CA . GLY A 1 104 ? -11.375 4.239 -15.133 1.00 85.38 104 GLY A CA 1
ATOM 731 C C . GLY A 1 104 ? -10.323 3.505 -15.978 1.00 85.38 104 GLY A C 1
ATOM 732 O O . GLY A 1 104 ? -9.252 3.130 -15.506 1.00 85.38 104 GLY A O 1
ATOM 733 N N . ASP A 1 105 ? -10.646 3.301 -17.255 1.00 85.00 105 ASP A N 1
ATOM 734 C CA . ASP A 1 105 ? -9.693 2.763 -18.224 1.00 85.00 105 ASP A CA 1
ATOM 735 C C . ASP A 1 105 ? -8.718 3.858 -18.658 1.00 85.00 105 ASP A C 1
ATOM 737 O O . ASP A 1 105 ? -9.115 4.905 -19.172 1.00 85.00 105 ASP A O 1
ATOM 741 N N . SER A 1 106 ? -7.425 3.609 -18.474 1.00 89.88 106 SER A N 1
ATOM 742 C CA . SER A 1 106 ? -6.371 4.572 -18.798 1.00 89.88 106 SER A CA 1
ATOM 743 C C . SER A 1 106 ? -5.699 4.322 -20.152 1.00 89.88 106 SER A C 1
ATOM 745 O O . SER A 1 106 ? -4.918 5.152 -20.604 1.00 89.88 106 SER A O 1
ATOM 747 N N . GLY A 1 107 ? -5.955 3.182 -20.805 1.00 94.25 107 GLY A N 1
ATOM 748 C CA . GLY A 1 107 ? -5.142 2.738 -21.944 1.00 94.25 107 GLY A CA 1
ATOM 749 C C . GLY A 1 107 ? -3.709 2.398 -21.519 1.00 94.25 107 GLY A C 1
ATOM 750 O O . GLY A 1 107 ? -2.751 2.813 -22.174 1.00 94.25 107 GLY A O 1
ATOM 751 N N . TYR A 1 108 ? -3.576 1.713 -20.378 1.00 96.12 108 TYR A N 1
ATOM 752 C CA . TYR A 1 108 ? -2.305 1.301 -19.784 1.00 96.12 108 TYR A CA 1
ATOM 753 C C . TYR A 1 108 ? -1.403 0.572 -20.785 1.00 96.12 108 TYR A C 1
ATOM 755 O O . TYR A 1 108 ? -1.826 -0.378 -21.446 1.00 96.12 108 TYR A O 1
ATOM 763 N N . VAL A 1 109 ? -0.139 0.994 -20.839 1.00 97.25 109 VAL A N 1
ATOM 764 C CA . VAL A 1 109 ? 0.924 0.325 -21.592 1.00 97.25 109 VAL A CA 1
ATOM 765 C C . VAL A 1 109 ? 2.014 -0.088 -20.601 1.00 97.25 109 VAL A C 1
ATOM 767 O O . VAL A 1 109 ? 2.552 0.781 -19.906 1.00 97.25 109 VAL A O 1
ATOM 770 N N . PRO A 1 110 ? 2.355 -1.385 -20.506 1.00 96.56 110 PRO A N 1
ATOM 771 C CA . PRO A 1 110 ? 3.381 -1.849 -19.582 1.00 96.56 110 PRO A CA 1
ATOM 772 C C . PRO A 1 110 ? 4.764 -1.301 -19.950 1.00 96.56 110 PRO A C 1
ATOM 774 O O . PRO A 1 110 ? 5.047 -0.989 -21.107 1.00 96.56 110 PRO A O 1
ATOM 777 N N . ALA A 1 111 ? 5.632 -1.201 -18.945 1.00 97.25 111 ALA A N 1
ATOM 778 C CA . ALA A 1 111 ? 7.038 -0.875 -19.142 1.00 97.25 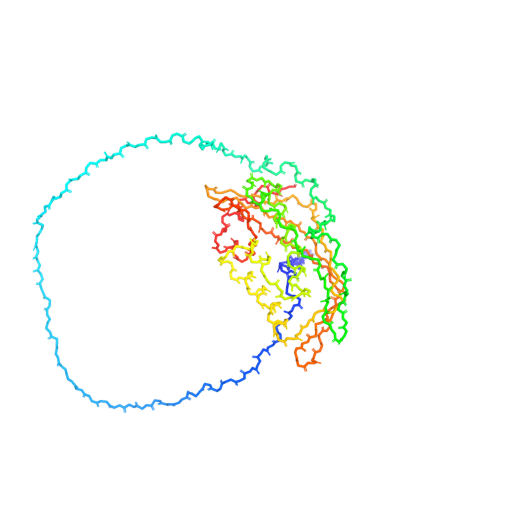111 ALA A CA 1
ATOM 779 C C . ALA A 1 111 ? 7.746 -1.944 -19.989 1.00 97.25 111 ALA A C 1
ATOM 781 O O . ALA A 1 111 ? 7.341 -3.108 -20.012 1.00 97.25 111 ALA A O 1
ATOM 782 N N . THR A 1 112 ? 8.838 -1.546 -20.633 1.00 96.19 112 THR A N 1
ATOM 783 C CA . THR A 1 112 ? 9.736 -2.427 -21.388 1.00 96.19 112 THR A CA 1
ATOM 784 C C . THR A 1 112 ? 11.173 -2.227 -20.920 1.00 96.19 112 THR A C 1
ATOM 786 O O . THR A 1 112 ? 11.470 -1.262 -20.212 1.00 96.19 112 THR A O 1
ATOM 789 N N . GLY A 1 113 ? 12.098 -3.046 -21.416 1.00 94.50 113 GLY A N 1
ATOM 790 C CA . GLY A 1 113 ? 13.531 -2.842 -21.190 1.00 94.50 113 GLY A CA 1
ATOM 791 C C . GLY A 1 113 ? 14.106 -1.514 -21.706 1.00 94.50 113 GLY A C 1
ATOM 792 O O . GLY A 1 113 ? 15.276 -1.232 -21.477 1.00 94.50 113 GLY A O 1
ATOM 793 N N . SER A 1 114 ? 13.315 -0.694 -22.405 1.00 93.12 114 SER A N 1
ATOM 794 C CA . SER A 1 114 ? 13.745 0.597 -22.964 1.00 93.12 114 SER A CA 1
ATOM 795 C C . SER A 1 114 ? 12.896 1.794 -22.530 1.00 93.12 114 SER A C 1
ATOM 797 O O . SER A 1 114 ? 13.222 2.930 -22.876 1.00 93.12 114 SER A O 1
ATOM 799 N N . SER A 1 115 ? 11.794 1.567 -21.810 1.00 94.81 115 SER A N 1
ATOM 800 C CA . SER A 1 115 ? 10.844 2.627 -21.467 1.00 94.81 115 SER A CA 1
ATOM 801 C C . SER A 1 115 ? 10.008 2.293 -20.226 1.00 94.81 115 SER A C 1
ATOM 803 O O . SER A 1 115 ? 9.626 1.136 -20.035 1.00 94.81 115 SER A O 1
ATOM 805 N N . PRO A 1 116 ? 9.665 3.299 -19.398 1.00 97.06 116 PRO A N 1
ATOM 806 C CA . PRO A 1 116 ? 8.736 3.116 -18.290 1.00 97.06 116 PRO A CA 1
ATOM 807 C C . PRO A 1 116 ? 7.312 2.845 -18.790 1.00 97.06 116 PRO A C 1
ATOM 809 O O . PRO A 1 116 ? 6.977 3.084 -19.954 1.00 97.06 116 PRO A O 1
ATOM 812 N N . ALA A 1 117 ? 6.456 2.390 -17.876 1.00 97.44 117 ALA A N 1
ATOM 813 C CA . ALA A 1 117 ? 5.042 2.198 -18.152 1.00 97.44 117 ALA A CA 1
ATOM 814 C C . ALA A 1 117 ? 4.371 3.537 -18.492 1.00 97.44 117 ALA A C 1
ATOM 816 O O . ALA A 1 117 ? 4.734 4.591 -17.962 1.00 97.44 117 ALA A O 1
ATOM 817 N N . GLN A 1 118 ? 3.364 3.492 -19.359 1.00 97.75 118 GLN A N 1
ATOM 818 C CA . GLN A 1 118 ? 2.594 4.666 -19.765 1.00 97.75 118 GLN A CA 1
ATOM 819 C C . GLN A 1 118 ? 1.133 4.496 -19.376 1.00 97.75 118 GLN A C 1
ATOM 821 O O . GLN A 1 118 ? 0.615 3.382 -19.295 1.00 97.75 118 GLN A O 1
ATOM 826 N N . ASN A 1 119 ? 0.472 5.628 -19.135 1.00 97.06 119 ASN A N 1
ATOM 827 C CA . ASN A 1 119 ? -0.937 5.687 -18.762 1.00 97.06 119 ASN A CA 1
ATOM 828 C C . ASN A 1 119 ? -1.289 4.735 -17.608 1.00 97.06 119 ASN A C 1
ATOM 830 O O . ASN A 1 119 ? -2.265 3.995 -17.673 1.00 97.06 119 ASN A O 1
ATOM 834 N N . VAL A 1 120 ? -0.477 4.704 -16.551 1.00 97.25 120 VAL A N 1
ATOM 835 C CA . VAL A 1 120 ? -0.817 3.941 -15.343 1.00 97.25 120 VAL A CA 1
ATOM 836 C C . VAL A 1 120 ? -2.122 4.506 -14.762 1.00 97.25 120 VAL A C 1
ATOM 838 O O . VAL A 1 120 ? -2.190 5.726 -14.583 1.00 97.25 120 VAL A O 1
ATOM 841 N N . PRO A 1 121 ? -3.151 3.679 -14.484 1.00 96.69 121 PRO A N 1
ATOM 842 C CA . PRO A 1 121 ? -4.396 4.156 -13.893 1.00 96.69 121 PRO A CA 1
ATOM 843 C C . PRO A 1 121 ? -4.124 4.871 -12.570 1.00 96.69 121 PRO A C 1
ATOM 845 O O . PRO A 1 121 ? -3.471 4.325 -11.680 1.00 96.69 121 PRO A O 1
ATOM 848 N N . GLU A 1 122 ? -4.616 6.099 -12.434 1.00 97.44 122 GLU A N 1
ATOM 849 C CA . GLU A 1 122 ? -4.489 6.831 -11.178 1.00 97.44 122 GLU A CA 1
ATOM 850 C C . GLU A 1 122 ? -5.332 6.174 -10.077 1.00 97.44 122 GLU A C 1
ATOM 852 O O . GLU A 1 122 ? -6.426 5.685 -10.363 1.00 97.44 122 GLU A O 1
ATOM 857 N N . PRO A 1 123 ? -4.892 6.206 -8.810 1.00 97.81 123 PRO A N 1
ATOM 858 C CA . PRO A 1 123 ? -5.704 5.740 -7.695 1.00 97.81 123 PRO A CA 1
ATOM 859 C C . PRO A 1 123 ? -6.990 6.560 -7.564 1.00 97.81 123 PRO A C 1
ATOM 861 O O . PRO A 1 123 ? -6.959 7.794 -7.633 1.00 97.81 123 PRO A O 1
ATOM 864 N N . ASP A 1 124 ? -8.109 5.880 -7.322 1.00 97.56 124 ASP A N 1
ATOM 865 C CA . ASP A 1 124 ? -9.362 6.534 -6.943 1.00 97.56 124 ASP A CA 1
ATOM 866 C C . ASP A 1 124 ? -9.460 6.591 -5.412 1.00 97.56 124 ASP A C 1
ATOM 868 O O . ASP A 1 124 ? -9.614 5.572 -4.736 1.00 97.56 124 ASP A O 1
ATOM 872 N N . ILE A 1 125 ? -9.275 7.788 -4.852 1.00 97.12 125 ILE A N 1
ATOM 873 C CA . ILE A 1 125 ? -9.229 8.014 -3.405 1.00 97.12 125 ILE A CA 1
ATOM 874 C C . ILE A 1 125 ? -10.571 8.586 -2.957 1.00 97.12 125 ILE A C 1
ATOM 876 O O . ILE A 1 125 ? -10.854 9.768 -3.158 1.00 97.12 125 ILE A O 1
ATOM 880 N N . ASN A 1 126 ? -11.372 7.763 -2.280 1.00 95.06 126 ASN A N 1
ATOM 881 C CA . ASN A 1 126 ? -12.625 8.204 -1.677 1.00 95.06 126 ASN A CA 1
ATOM 882 C C . ASN A 1 126 ? -12.362 8.969 -0.366 1.00 95.06 126 ASN A C 1
ATOM 884 O O . ASN A 1 126 ? -12.345 8.400 0.731 1.00 95.06 126 ASN A O 1
ATOM 888 N N . GLU A 1 127 ? -12.158 10.284 -0.478 1.00 94.19 127 GLU A N 1
ATOM 889 C CA . GLU A 1 127 ? -11.917 11.143 0.685 1.00 94.19 127 GLU A CA 1
ATOM 890 C C . GLU A 1 127 ? -13.093 11.155 1.672 1.00 94.19 127 GLU A C 1
ATOM 892 O O . GLU A 1 127 ? -12.873 11.272 2.876 1.00 94.19 127 GLU A O 1
ATOM 897 N N . GLU A 1 128 ? -14.333 11.014 1.201 1.00 95.25 128 GLU A N 1
ATOM 898 C CA . GLU A 1 128 ? -15.508 10.992 2.075 1.00 95.25 128 GLU A CA 1
ATOM 899 C C . GLU A 1 128 ? -15.504 9.750 2.975 1.00 95.25 128 GLU A C 1
ATOM 901 O O . GLU A 1 128 ? -15.697 9.861 4.186 1.00 95.25 128 GLU A O 1
ATOM 906 N N . ALA A 1 129 ? -15.220 8.573 2.408 1.00 92.75 129 ALA A N 1
ATOM 907 C CA . ALA A 1 129 ? -15.096 7.332 3.169 1.00 92.75 129 ALA A CA 1
ATOM 908 C C . ALA A 1 129 ? -13.975 7.428 4.214 1.00 92.75 129 ALA A C 1
ATOM 910 O O . ALA A 1 129 ? -14.175 7.034 5.363 1.00 92.75 129 ALA A O 1
ATOM 911 N N . SER A 1 130 ? -12.838 8.036 3.856 1.00 93.12 130 SER A N 1
ATOM 912 C CA . SER A 1 130 ? -11.718 8.232 4.788 1.00 93.12 130 SER A CA 1
ATOM 913 C C . SER A 1 130 ? -12.068 9.123 5.988 1.00 93.12 130 SER A C 1
ATOM 915 O O . SER A 1 130 ? -11.420 9.024 7.024 1.00 93.12 130 SER A O 1
ATOM 917 N N . ARG A 1 131 ? -13.105 9.966 5.899 1.00 96.62 131 ARG A N 1
ATOM 918 C CA . ARG A 1 131 ? -13.557 10.836 7.003 1.00 96.62 131 ARG A CA 1
ATOM 919 C C . ARG A 1 131 ? -14.646 10.207 7.873 1.00 96.62 131 ARG A C 1
ATOM 921 O O . ARG A 1 131 ? -15.072 10.808 8.854 1.00 96.62 131 ARG A O 1
ATOM 928 N N . LYS A 1 132 ? -15.121 9.005 7.535 1.00 96.25 132 LYS A N 1
ATOM 929 C CA . LYS A 1 132 ? -16.126 8.284 8.327 1.00 96.25 132 LYS A CA 1
ATOM 930 C C . LYS A 1 132 ? -15.432 7.374 9.333 1.00 96.25 132 LYS A C 1
ATOM 932 O O . LYS A 1 132 ? -14.747 6.429 8.942 1.00 96.25 132 LYS A O 1
ATOM 937 N N . ASN A 1 133 ? -15.670 7.605 10.624 1.00 94.94 133 ASN A N 1
ATOM 938 C CA . ASN A 1 133 ? -15.195 6.745 11.711 1.00 94.94 133 ASN A CA 1
ATOM 939 C C . ASN A 1 133 ? -15.912 5.378 11.719 1.00 94.94 133 ASN A C 1
ATOM 941 O O . ASN A 1 133 ? -16.813 5.125 12.516 1.00 94.94 133 ASN A O 1
ATOM 945 N N . THR A 1 134 ? -15.560 4.518 10.771 1.00 95.94 134 THR A N 1
ATOM 946 C CA . THR A 1 134 ? -16.162 3.203 10.541 1.00 95.94 134 THR A CA 1
ATOM 947 C C . THR A 1 134 ? -15.086 2.236 10.065 1.00 95.94 134 THR A C 1
ATOM 949 O O . THR A 1 134 ? -14.081 2.665 9.488 1.00 95.94 134 THR A O 1
ATOM 952 N N . LEU A 1 135 ? -15.315 0.932 10.239 1.00 96.44 135 LEU A N 1
ATOM 953 C CA . LEU A 1 135 ? -14.430 -0.089 9.680 1.00 96.44 135 LEU A CA 1
ATOM 954 C C . LEU A 1 135 ? -14.323 0.015 8.149 1.00 96.44 135 LEU A C 1
ATOM 956 O O . LEU A 1 135 ? -13.239 -0.160 7.603 1.00 96.44 135 LEU A O 1
ATOM 960 N N . GLU A 1 136 ? -15.416 0.366 7.467 1.00 96.94 136 GLU A N 1
ATOM 961 C CA . GLU A 1 136 ? -15.423 0.603 6.017 1.00 96.94 136 GLU A CA 1
ATOM 962 C C . GLU A 1 136 ? -14.482 1.753 5.631 1.00 96.94 136 GLU A C 1
ATOM 964 O O . GLU A 1 136 ? -13.696 1.624 4.700 1.00 96.94 136 GLU A O 1
ATOM 969 N N . GLY A 1 137 ? -14.501 2.866 6.373 1.00 97.69 137 GLY A N 1
ATOM 970 C CA . GLY A 1 137 ? -13.584 3.986 6.138 1.00 97.69 137 GLY A CA 1
ATOM 971 C C . GLY A 1 137 ? -12.112 3.582 6.275 1.00 97.69 137 GLY A C 1
ATOM 972 O O . GLY A 1 137 ? -11.281 3.963 5.446 1.00 97.69 137 GLY A O 1
ATOM 973 N N . SER A 1 138 ? -11.802 2.747 7.271 1.00 98.06 138 SER A N 1
ATOM 974 C CA . SER A 1 138 ? -10.479 2.139 7.443 1.00 98.06 138 SER A CA 1
ATOM 975 C C . SER A 1 138 ? -10.112 1.237 6.255 1.00 98.06 138 SER A C 1
ATOM 977 O O . SER A 1 138 ? -9.044 1.400 5.660 1.00 98.06 138 SER A O 1
ATOM 979 N N . TYR A 1 139 ? -11.015 0.342 5.853 1.00 98.00 139 TYR A N 1
ATOM 980 C CA . TYR A 1 139 ? -10.815 -0.580 4.736 1.00 98.00 139 TYR A CA 1
ATOM 981 C C . TYR A 1 139 ? -10.588 0.140 3.398 1.00 98.00 139 TYR A C 1
ATOM 983 O O . TYR A 1 139 ? -9.615 -0.137 2.694 1.00 98.00 139 TYR A O 1
ATOM 991 N N . GLN A 1 140 ? -11.433 1.117 3.062 1.00 98.06 140 GLN A N 1
ATOM 992 C CA . GLN A 1 140 ? -11.299 1.910 1.836 1.00 98.06 140 GLN A CA 1
ATOM 993 C C . GLN A 1 140 ? -9.987 2.701 1.817 1.00 98.06 140 GLN A C 1
ATOM 995 O O . GLN A 1 140 ? -9.337 2.802 0.777 1.00 98.06 140 GLN A O 1
ATOM 1000 N N . THR A 1 141 ? -9.544 3.203 2.975 1.00 98.50 141 THR A N 1
ATOM 1001 C CA . THR A 1 141 ? -8.242 3.877 3.103 1.00 98.50 141 THR A CA 1
ATOM 1002 C C . THR A 1 141 ? -7.083 2.914 2.855 1.00 98.50 141 THR A C 1
ATOM 1004 O O . THR A 1 141 ? -6.133 3.270 2.153 1.00 98.50 141 THR A O 1
ATOM 1007 N N . LEU A 1 142 ? -7.166 1.680 3.368 1.00 98.00 142 LEU A N 1
ATOM 1008 C CA . LEU A 1 142 ? -6.187 0.633 3.075 1.00 98.00 142 LEU A CA 1
ATOM 1009 C C . LEU A 1 142 ? -6.135 0.334 1.571 1.00 98.00 142 LEU A C 1
ATOM 1011 O O . LEU A 1 142 ? -5.049 0.346 0.996 1.00 98.00 142 LEU A O 1
ATOM 1015 N N . LEU A 1 143 ? -7.276 0.093 0.919 1.00 97.94 143 LEU A N 1
ATOM 1016 C CA . LEU A 1 143 ? -7.309 -0.203 -0.518 1.00 97.94 143 LEU A CA 1
ATOM 1017 C C . LEU A 1 143 ? -6.769 0.954 -1.366 1.00 97.94 143 LEU A C 1
ATOM 1019 O O . LEU A 1 143 ? -5.975 0.726 -2.282 1.00 97.94 143 LEU A O 1
ATOM 1023 N N . ALA A 1 144 ? -7.148 2.189 -1.034 1.00 98.25 144 ALA A N 1
ATOM 1024 C CA . ALA A 1 144 ? -6.623 3.384 -1.682 1.00 98.25 144 ALA A CA 1
ATOM 1025 C C . ALA A 1 144 ? -5.099 3.482 -1.522 1.00 98.25 144 ALA A C 1
ATOM 1027 O O . ALA A 1 144 ? -4.405 3.794 -2.488 1.00 98.25 144 ALA A O 1
ATOM 1028 N N . PHE A 1 145 ? -4.558 3.154 -0.342 1.00 98.12 145 PHE A N 1
ATOM 1029 C CA . PHE A 1 145 ? -3.111 3.118 -0.114 1.00 98.12 145 PHE A CA 1
ATOM 1030 C C . PHE A 1 145 ? -2.430 2.049 -0.965 1.00 98.12 145 PHE A C 1
ATOM 1032 O O . PHE A 1 145 ? -1.418 2.338 -1.596 1.00 98.12 145 PHE A O 1
ATOM 1039 N N . GLN A 1 146 ? -3.000 0.845 -1.048 1.00 97.19 146 GLN A N 1
ATOM 1040 C CA . GLN A 1 146 ? -2.443 -0.227 -1.877 1.00 97.19 146 GLN A CA 1
ATOM 1041 C C . GLN A 1 146 ? -2.458 0.130 -3.373 1.00 97.19 146 GLN A C 1
ATOM 1043 O O . GLN A 1 146 ? -1.510 -0.191 -4.092 1.00 97.19 146 GLN A O 1
ATOM 1048 N N . SER A 1 147 ? -3.500 0.827 -3.835 1.00 97.81 147 SER A N 1
ATOM 1049 C CA . SER A 1 147 ? -3.581 1.371 -5.196 1.00 97.81 147 SER A CA 1
ATOM 1050 C C . SER A 1 147 ? -2.543 2.475 -5.431 1.00 97.81 147 SER A C 1
ATOM 1052 O O . SER A 1 147 ? -1.793 2.438 -6.407 1.00 97.81 147 SER A O 1
ATOM 1054 N N . ALA A 1 148 ? -2.427 3.419 -4.493 1.00 98.38 148 ALA A N 1
ATOM 1055 C CA . ALA A 1 148 ? -1.457 4.508 -4.556 1.00 98.38 148 ALA A CA 1
ATOM 1056 C C . ALA A 1 148 ? -0.007 4.029 -4.493 1.00 98.38 148 ALA A C 1
ATOM 1058 O O . ALA A 1 148 ? 0.842 4.597 -5.176 1.00 98.38 148 ALA A O 1
ATOM 1059 N N . PHE A 1 149 ? 0.273 2.968 -3.737 1.00 96.81 149 PHE A N 1
ATOM 1060 C CA . PHE A 1 149 ? 1.584 2.334 -3.723 1.00 96.81 149 PHE A CA 1
ATOM 1061 C C . PHE A 1 149 ? 1.908 1.713 -5.084 1.00 96.81 149 PHE A C 1
ATOM 1063 O O . PHE A 1 149 ? 2.974 1.975 -5.626 1.00 96.81 149 PHE A O 1
ATOM 1070 N N . ASN A 1 150 ? 0.969 0.986 -5.697 1.00 96.31 150 ASN A N 1
ATOM 1071 C CA . ASN A 1 150 ? 1.173 0.435 -7.038 1.00 96.31 150 ASN A CA 1
ATOM 1072 C C . ASN A 1 150 ? 1.421 1.535 -8.090 1.00 96.31 150 ASN A C 1
ATOM 1074 O O . ASN A 1 150 ? 2.325 1.419 -8.916 1.00 96.31 150 ASN A O 1
ATOM 1078 N N . TYR A 1 151 ? 0.658 2.632 -8.028 1.00 97.81 151 TYR A N 1
ATOM 1079 C CA . TYR A 1 151 ? 0.860 3.796 -8.895 1.00 97.81 151 TYR A CA 1
ATOM 1080 C C . TYR A 1 151 ? 2.239 4.432 -8.693 1.00 97.81 151 TYR A C 1
ATOM 1082 O O . TYR A 1 151 ? 2.942 4.695 -9.670 1.00 97.81 151 TYR A O 1
ATOM 1090 N N . LEU A 1 152 ? 2.656 4.631 -7.439 1.00 98.38 152 LEU A N 1
ATOM 1091 C CA . LEU A 1 152 ? 3.994 5.109 -7.097 1.00 98.38 152 LEU A CA 1
ATOM 1092 C C . LEU A 1 152 ? 5.074 4.174 -7.664 1.00 98.38 152 LEU A C 1
ATOM 1094 O O . LEU A 1 152 ? 6.022 4.656 -8.278 1.00 98.38 152 LEU A O 1
ATOM 1098 N N . SER A 1 153 ? 4.933 2.856 -7.509 1.00 96.56 153 SER A N 1
ATOM 1099 C CA . SER A 1 153 ? 5.923 1.889 -7.998 1.00 96.56 153 SER A CA 1
ATOM 1100 C C . SER A 1 153 ? 6.068 1.890 -9.518 1.00 96.56 153 SER A C 1
ATOM 1102 O O . SER A 1 153 ? 7.172 1.682 -10.017 1.00 96.56 153 SER A O 1
ATOM 1104 N N . LEU A 1 154 ? 4.989 2.159 -10.256 1.00 96.75 154 LEU A N 1
ATOM 1105 C CA . LEU A 1 154 ? 4.977 2.164 -11.724 1.00 96.75 154 LEU A CA 1
ATOM 1106 C C . LEU A 1 154 ? 5.269 3.535 -12.359 1.00 96.75 154 LEU A C 1
ATOM 1108 O O . LEU A 1 154 ? 5.505 3.601 -13.564 1.00 96.75 154 LEU A O 1
ATOM 1112 N N . THR A 1 155 ? 5.220 4.627 -11.588 1.00 97.56 155 THR A N 1
ATOM 1113 C CA . THR A 1 155 ? 5.336 5.995 -12.137 1.00 97.56 155 THR A CA 1
ATOM 1114 C C . THR A 1 155 ? 6.304 6.916 -11.402 1.00 97.56 155 THR A C 1
ATOM 1116 O O . THR A 1 155 ? 6.658 7.964 -11.939 1.00 97.56 155 THR A O 1
ATOM 1119 N N . GLY A 1 156 ? 6.661 6.604 -10.155 1.00 97.62 156 GLY A N 1
ATOM 1120 C CA . GLY A 1 156 ? 7.403 7.496 -9.261 1.00 97.62 156 GLY A CA 1
ATOM 1121 C C . GLY A 1 156 ? 6.621 8.714 -8.759 1.00 97.62 156 GLY A C 1
ATOM 1122 O O . GLY A 1 156 ? 7.175 9.541 -8.033 1.00 97.62 156 GLY A O 1
ATOM 1123 N N . LYS A 1 157 ? 5.343 8.859 -9.125 1.00 98.38 157 LYS A N 1
ATOM 1124 C CA . LYS A 1 157 ? 4.499 9.979 -8.695 1.00 98.38 157 LYS A CA 1
ATOM 1125 C C . LYS A 1 157 ? 3.938 9.704 -7.303 1.00 98.38 157 LYS A C 1
ATOM 1127 O O . LYS A 1 157 ? 3.177 8.760 -7.099 1.00 98.38 157 LYS A O 1
ATOM 1132 N N . ASP A 1 158 ? 4.300 10.553 -6.350 1.00 97.75 158 ASP A N 1
ATOM 1133 C CA . ASP A 1 158 ? 4.056 10.316 -4.925 1.00 97.75 158 ASP A CA 1
ATOM 1134 C C . ASP A 1 158 ? 2.889 11.114 -4.319 1.00 97.75 158 ASP A C 1
ATOM 1136 O O . ASP A 1 158 ? 2.508 10.893 -3.166 1.00 97.75 158 ASP A O 1
ATOM 1140 N N . GLU A 1 159 ? 2.271 12.007 -5.091 1.00 97.81 159 GLU A N 1
ATOM 1141 C CA . GLU A 1 159 ? 1.175 12.851 -4.612 1.00 97.81 159 GLU A CA 1
ATOM 1142 C C . GLU A 1 159 ? -0.009 12.041 -4.051 1.00 97.81 159 GLU A C 1
ATOM 1144 O O . GLU A 1 159 ? -0.498 12.396 -2.974 1.00 97.81 159 GLU A O 1
ATOM 1149 N N . PRO A 1 160 ? -0.478 10.944 -4.691 1.00 98.00 160 PRO A N 1
ATOM 1150 C CA . PRO A 1 160 ? -1.617 10.188 -4.171 1.00 98.00 160 PRO A CA 1
ATOM 1151 C C . PRO A 1 160 ? -1.307 9.498 -2.839 1.00 98.00 160 PRO A C 1
ATOM 1153 O O . PRO A 1 160 ? -2.101 9.581 -1.903 1.00 98.00 160 PRO A O 1
ATOM 1156 N N . ILE A 1 161 ? -0.141 8.853 -2.715 1.00 98.19 161 ILE A N 1
ATOM 1157 C CA . ILE A 1 161 ? 0.209 8.103 -1.501 1.00 98.19 161 ILE A CA 1
ATOM 1158 C C . ILE A 1 161 ? 0.468 9.038 -0.314 1.00 98.19 161 ILE A C 1
ATOM 1160 O O . ILE A 1 161 ? 0.047 8.738 0.803 1.00 98.19 161 ILE A O 1
ATOM 1164 N N . LYS A 1 162 ? 1.042 10.227 -0.550 1.00 97.31 162 LYS A N 1
ATOM 1165 C CA . LYS A 1 162 ? 1.233 11.260 0.484 1.00 97.31 162 LYS A CA 1
ATOM 1166 C C . LYS A 1 162 ? -0.080 11.729 1.119 1.00 97.31 162 LYS A C 1
ATOM 1168 O O . LYS A 1 162 ? -0.083 12.124 2.283 1.00 97.31 162 LYS A O 1
ATOM 1173 N N . LYS A 1 163 ? -1.208 11.649 0.401 1.00 96.75 163 LYS A N 1
ATOM 1174 C CA . LYS A 1 163 ? -2.541 11.954 0.957 1.00 96.75 163 LYS A CA 1
ATOM 1175 C C . LYS A 1 163 ? -3.055 10.878 1.909 1.00 96.75 163 LYS A C 1
ATOM 1177 O O . LYS A 1 163 ? -3.971 11.160 2.676 1.00 96.75 163 LYS A O 1
ATOM 1182 N N . LEU A 1 164 ? -2.505 9.669 1.873 1.00 97.88 164 LEU A N 1
ATOM 1183 C CA . LEU A 1 164 ? -3.026 8.510 2.600 1.00 97.88 164 LEU A CA 1
ATOM 1184 C C . LEU A 1 164 ? -2.163 8.137 3.802 1.00 97.88 164 LEU A C 1
ATOM 1186 O O . LEU A 1 164 ? -2.682 7.603 4.777 1.00 97.88 164 LEU A O 1
ATOM 1190 N N . ILE A 1 165 ? -0.868 8.439 3.759 1.00 97.31 165 ILE A N 1
ATOM 1191 C CA . ILE A 1 165 ? 0.055 8.139 4.855 1.00 97.31 165 ILE A CA 1
ATOM 1192 C C . ILE A 1 165 ? -0.025 9.190 5.960 1.00 97.31 165 ILE A C 1
ATOM 1194 O O . ILE A 1 165 ? -0.365 10.354 5.722 1.00 97.31 165 ILE A O 1
ATOM 1198 N N . PHE A 1 166 ? 0.316 8.788 7.180 1.00 96.19 166 PHE A N 1
ATOM 1199 C CA . PHE A 1 166 ? 0.415 9.726 8.286 1.00 96.19 166 PHE A CA 1
ATOM 1200 C C . PHE A 1 166 ? 1.630 10.655 8.101 1.00 96.19 166 PHE A C 1
ATOM 1202 O O . PHE A 1 166 ? 2.749 10.166 7.920 1.00 96.19 166 PHE A O 1
ATOM 1209 N N . PRO A 1 167 ? 1.467 11.992 8.140 1.00 93.44 167 PRO A N 1
ATOM 1210 C CA . PRO A 1 167 ? 2.539 12.918 7.770 1.00 93.44 167 PRO A CA 1
ATOM 1211 C C . PRO A 1 167 ? 3.779 12.876 8.665 1.00 93.44 167 PRO A C 1
ATOM 1213 O O . PRO A 1 167 ? 4.814 13.396 8.265 1.00 93.44 167 PRO A O 1
ATOM 1216 N N . GLN A 1 168 ? 3.710 12.318 9.869 1.00 95.00 168 GLN A N 1
ATOM 1217 C CA . GLN A 1 168 ? 4.846 12.215 10.790 1.00 95.00 168 GLN A CA 1
ATOM 1218 C C . GLN A 1 168 ? 5.564 10.860 10.690 1.00 95.00 168 GLN A C 1
ATOM 1220 O O . GLN A 1 168 ? 6.593 10.670 11.332 1.00 95.00 168 GLN A O 1
ATOM 1225 N N . ASP A 1 169 ? 5.068 9.937 9.862 1.00 95.50 169 ASP A N 1
ATOM 1226 C CA . ASP A 1 169 ? 5.641 8.604 9.709 1.00 95.50 169 ASP A CA 1
ATOM 1227 C C . ASP A 1 169 ? 6.880 8.610 8.807 1.00 95.50 169 ASP A C 1
ATOM 1229 O O . ASP A 1 169 ? 6.794 8.597 7.575 1.00 95.50 169 ASP A O 1
ATOM 1233 N N . PHE A 1 170 ? 8.056 8.645 9.434 1.00 94.00 170 PHE A N 1
ATOM 1234 C CA . PHE A 1 170 ? 9.333 8.674 8.727 1.00 94.00 170 PHE A CA 1
ATOM 1235 C C . PHE A 1 170 ? 9.596 7.400 7.913 1.00 94.00 170 PHE A C 1
ATOM 1237 O O . PHE A 1 170 ? 10.050 7.501 6.774 1.00 94.00 170 PHE A O 1
ATOM 1244 N N . SER A 1 171 ? 9.277 6.217 8.452 1.00 92.06 171 SER A N 1
ATOM 1245 C CA . SER A 1 171 ? 9.499 4.948 7.746 1.00 92.06 171 SER A CA 1
ATOM 1246 C C . SER A 1 171 ? 8.690 4.899 6.451 1.00 92.06 171 SER A C 1
ATOM 1248 O O . SER A 1 171 ? 9.217 4.529 5.404 1.00 92.06 171 SER A O 1
ATOM 1250 N N . MET A 1 172 ? 7.431 5.345 6.488 1.00 92.75 172 MET A N 1
ATOM 1251 C CA . MET A 1 172 ? 6.591 5.385 5.292 1.00 92.75 172 MET A CA 1
ATOM 1252 C C . MET A 1 172 ? 7.088 6.408 4.263 1.00 92.75 172 MET A C 1
ATOM 1254 O O . MET A 1 172 ? 7.120 6.117 3.068 1.00 92.75 172 MET A O 1
ATOM 1258 N N . LYS A 1 173 ? 7.520 7.594 4.713 1.00 94.88 173 LYS A N 1
ATOM 1259 C CA . LYS A 1 173 ? 8.111 8.605 3.822 1.00 94.88 173 LYS A CA 1
ATOM 1260 C C . LYS A 1 173 ? 9.354 8.092 3.110 1.00 94.88 173 LYS A C 1
ATOM 1262 O O . LYS A 1 173 ? 9.472 8.298 1.908 1.00 94.88 173 LYS A O 1
ATOM 1267 N N . LEU A 1 174 ? 10.235 7.394 3.824 1.00 94.25 174 LEU A N 1
ATOM 1268 C CA . LEU A 1 174 ? 11.454 6.843 3.242 1.00 94.25 174 LEU A CA 1
ATOM 1269 C C . LEU A 1 174 ? 11.141 5.838 2.122 1.00 94.25 174 LEU A C 1
ATOM 1271 O O . LEU A 1 174 ? 11.782 5.868 1.074 1.00 94.25 174 LEU A O 1
ATOM 1275 N N . GLU A 1 175 ? 10.136 4.976 2.302 1.00 91.25 175 GLU A N 1
ATOM 1276 C CA . GLU A 1 175 ? 9.702 4.049 1.244 1.00 91.25 175 GLU A CA 1
ATOM 1277 C C . GLU A 1 175 ? 9.109 4.774 0.027 1.00 91.25 175 GLU A C 1
ATOM 1279 O O . GLU A 1 175 ? 9.361 4.382 -1.118 1.00 91.25 175 GLU A O 1
ATOM 1284 N N . VAL A 1 176 ? 8.361 5.858 0.255 1.00 95.94 176 VAL A N 1
ATOM 1285 C CA . VAL A 1 176 ? 7.835 6.709 -0.822 1.00 95.94 176 VAL A CA 1
ATOM 1286 C C . VAL A 1 176 ? 8.973 7.369 -1.606 1.00 95.94 176 VAL A C 1
ATOM 1288 O O . VAL A 1 176 ? 8.997 7.316 -2.838 1.00 95.94 176 VAL A O 1
ATOM 1291 N N . GLU A 1 177 ? 9.951 7.933 -0.897 1.00 95.75 177 GLU A N 1
ATOM 1292 C CA . GLU A 1 177 ? 11.108 8.607 -1.487 1.00 95.75 177 GLU A CA 1
ATOM 1293 C C . GLU A 1 177 ? 11.970 7.663 -2.328 1.00 95.75 177 GLU A C 1
ATOM 1295 O O . GLU A 1 177 ? 12.434 8.067 -3.390 1.00 95.75 177 GLU A O 1
ATOM 1300 N N . LYS A 1 178 ? 12.151 6.396 -1.927 1.00 93.69 178 LYS A N 1
ATOM 1301 C CA . LYS A 1 178 ? 12.905 5.410 -2.727 1.00 93.69 178 LYS A CA 1
ATOM 1302 C C . LYS A 1 178 ? 12.344 5.257 -4.140 1.00 93.69 178 LYS A C 1
ATOM 1304 O O . LYS A 1 178 ? 13.098 5.306 -5.110 1.00 93.69 178 LYS A O 1
ATOM 1309 N N . HIS A 1 179 ? 11.028 5.097 -4.258 1.00 94.94 179 HIS A N 1
ATOM 1310 C CA . HIS A 1 179 ? 10.373 4.953 -5.556 1.00 94.94 179 HIS A CA 1
ATOM 1311 C C . HIS A 1 179 ? 10.400 6.266 -6.332 1.00 94.94 179 HIS A C 1
ATOM 1313 O O . HIS A 1 179 ? 10.734 6.269 -7.512 1.00 94.94 179 HIS A O 1
ATOM 1319 N N . HIS A 1 180 ? 10.113 7.391 -5.675 1.00 96.19 180 HIS A N 1
ATOM 1320 C CA . HIS A 1 180 ? 10.197 8.696 -6.322 1.00 96.19 180 HIS A CA 1
ATOM 1321 C C . HIS A 1 180 ? 11.599 8.952 -6.903 1.00 96.19 180 HIS A C 1
ATOM 1323 O O . HIS A 1 180 ? 11.740 9.313 -8.071 1.00 96.19 180 HIS A O 1
ATOM 1329 N N . ASN A 1 181 ? 12.645 8.682 -6.120 1.00 95.25 181 ASN A N 1
ATOM 1330 C CA . ASN A 1 181 ? 14.035 8.896 -6.514 1.00 95.25 181 ASN A CA 1
ATOM 1331 C C . ASN A 1 181 ? 14.483 7.977 -7.655 1.00 95.25 181 ASN A C 1
ATOM 1333 O O . ASN A 1 181 ? 15.266 8.425 -8.497 1.00 95.25 181 ASN A O 1
ATOM 1337 N N . LEU A 1 182 ? 13.976 6.737 -7.728 1.00 95.06 182 LEU A N 1
ATOM 1338 C CA . LEU A 1 182 ? 14.220 5.844 -8.866 1.00 95.06 182 LEU A CA 1
ATOM 1339 C C . LEU A 1 182 ? 13.809 6.526 -10.179 1.00 95.06 182 LEU A C 1
ATOM 1341 O O . LEU A 1 182 ? 14.636 6.686 -11.075 1.00 95.06 182 LEU A O 1
ATOM 1345 N N . TYR A 1 183 ? 12.562 6.990 -10.267 1.00 95.94 183 TYR A N 1
ATOM 1346 C CA . TYR A 1 183 ? 12.025 7.605 -11.485 1.00 95.94 183 TYR A CA 1
ATOM 1347 C C . TYR A 1 183 ? 12.604 8.996 -11.750 1.00 95.94 183 TYR A C 1
ATOM 1349 O O . TYR A 1 183 ? 12.922 9.318 -12.896 1.00 95.94 183 TYR A O 1
ATOM 1357 N N . SER A 1 184 ? 12.834 9.799 -10.707 1.00 95.94 184 SER A N 1
ATOM 1358 C CA . SER A 1 184 ? 13.519 11.096 -10.829 1.00 95.94 184 SER A CA 1
ATOM 1359 C C . SER A 1 184 ? 14.952 10.949 -11.355 1.00 95.94 184 SER A C 1
ATOM 1361 O O . SER A 1 184 ? 15.452 11.836 -12.048 1.00 95.94 184 SER A O 1
ATOM 1363 N N . SER A 1 185 ? 15.589 9.800 -11.113 1.00 95.00 185 SER A N 1
ATOM 1364 C CA . SER A 1 185 ? 16.899 9.453 -11.678 1.00 95.00 185 SER A CA 1
ATOM 1365 C C . SER A 1 185 ? 16.814 8.802 -13.065 1.00 95.00 185 SER A C 1
ATOM 1367 O O . SER A 1 185 ? 17.841 8.404 -13.602 1.00 95.00 185 SER A O 1
ATOM 1369 N N . LYS A 1 186 ? 15.629 8.722 -13.685 1.00 94.94 186 LYS A N 1
ATOM 1370 C CA . LYS A 1 186 ? 15.361 8.019 -14.958 1.00 94.94 186 LYS A CA 1
ATOM 1371 C C . LYS A 1 186 ? 15.463 6.489 -14.886 1.00 94.94 186 LYS A C 1
ATOM 1373 O O . LYS A 1 186 ? 15.657 5.856 -15.918 1.00 94.94 186 LYS A O 1
ATOM 1378 N N . GLY A 1 187 ? 15.334 5.897 -13.701 1.00 96.12 187 GLY A N 1
ATOM 1379 C CA . GLY A 1 187 ? 15.076 4.465 -13.544 1.00 96.12 187 GLY A CA 1
ATOM 1380 C C . GLY A 1 187 ? 13.584 4.129 -13.659 1.00 96.12 187 GLY A C 1
ATOM 1381 O O . GLY A 1 187 ? 12.740 5.026 -13.648 1.00 96.12 187 GLY A O 1
ATOM 1382 N N . TRP A 1 188 ? 13.247 2.846 -13.785 1.00 97.62 188 TRP A N 1
ATOM 1383 C CA . TRP A 1 188 ? 11.858 2.367 -13.829 1.00 97.62 188 TRP A CA 1
ATOM 1384 C C . TRP A 1 188 ? 11.753 0.876 -13.502 1.00 97.62 188 TRP A C 1
ATOM 1386 O O . TRP A 1 188 ? 12.758 0.171 -13.430 1.00 97.62 188 TRP A O 1
ATOM 1396 N N . ILE A 1 189 ? 10.525 0.391 -13.309 1.00 96.62 189 ILE A N 1
ATOM 1397 C CA . ILE A 1 189 ? 10.254 -1.023 -13.032 1.00 96.62 189 ILE A CA 1
ATOM 1398 C C . ILE A 1 189 ? 9.533 -1.663 -14.226 1.00 96.62 189 ILE A C 1
ATOM 1400 O O . ILE A 1 189 ? 8.492 -1.179 -14.667 1.00 96.62 189 ILE A O 1
ATOM 1404 N N . GLU A 1 190 ? 10.083 -2.762 -14.741 1.00 96.12 190 GLU A N 1
ATOM 1405 C CA . GLU A 1 190 ? 9.519 -3.589 -15.813 1.00 96.12 190 GLU A CA 1
ATOM 1406 C C . GLU A 1 190 ? 8.927 -4.885 -15.255 1.00 96.12 190 GLU A C 1
ATOM 1408 O O . GLU A 1 190 ? 9.555 -5.551 -14.439 1.00 96.12 190 GLU A O 1
ATOM 1413 N N . GLY A 1 191 ? 7.735 -5.274 -15.720 1.00 94.25 191 GLY A N 1
ATOM 1414 C CA . GLY A 1 191 ? 7.098 -6.542 -15.334 1.00 94.25 191 GLY A CA 1
ATOM 1415 C C . GLY A 1 191 ? 6.469 -6.551 -13.936 1.00 94.25 191 GLY A C 1
ATOM 1416 O O . GLY A 1 191 ? 6.140 -7.616 -13.424 1.00 94.25 191 GLY A O 1
ATOM 1417 N N . TYR A 1 192 ? 6.292 -5.387 -13.302 1.00 92.75 192 TYR A N 1
ATOM 1418 C CA . TYR A 1 192 ? 5.696 -5.295 -11.967 1.00 92.75 192 TYR A CA 1
ATOM 1419 C C . TYR A 1 192 ? 4.191 -5.591 -11.999 1.00 92.75 192 TYR A C 1
ATOM 1421 O O . TYR A 1 192 ? 3.363 -4.707 -12.220 1.00 92.75 192 TYR A O 1
ATOM 1429 N N . ASN A 1 193 ? 3.850 -6.859 -11.784 1.00 92.38 193 ASN A N 1
ATOM 1430 C CA . ASN A 1 193 ? 2.485 -7.358 -11.690 1.00 92.38 193 ASN A CA 1
ATOM 1431 C C . ASN A 1 193 ? 2.220 -7.815 -10.255 1.00 92.38 193 ASN A C 1
ATOM 1433 O O . ASN A 1 193 ? 2.856 -8.758 -9.786 1.00 92.38 193 ASN A O 1
ATOM 1437 N N . ARG A 1 194 ? 1.321 -7.119 -9.555 1.00 92.12 194 ARG A N 1
ATOM 1438 C CA . ARG A 1 194 ? 1.099 -7.248 -8.114 1.00 92.12 194 ARG A CA 1
ATOM 1439 C C . ARG A 1 194 ? -0.366 -7.530 -7.797 1.00 92.12 194 ARG A C 1
ATOM 1441 O O . ARG A 1 194 ? -1.254 -6.847 -8.301 1.00 92.12 194 ARG A O 1
ATOM 1448 N N . SER A 1 195 ? -0.609 -8.445 -6.865 1.00 94.38 195 SER A N 1
ATOM 1449 C CA . SER A 1 195 ? -1.932 -8.727 -6.303 1.00 94.38 195 SER A CA 1
ATOM 1450 C C . SER A 1 195 ? -1.928 -8.638 -4.781 1.00 94.38 195 SER A C 1
ATOM 1452 O O . SER A 1 195 ? -0.940 -8.960 -4.121 1.00 94.38 195 SER A O 1
ATOM 1454 N N . VAL A 1 196 ? -3.061 -8.215 -4.222 1.00 96.00 196 VAL A N 1
ATOM 1455 C CA . VAL A 1 196 ? -3.285 -8.107 -2.777 1.00 96.00 196 VAL A CA 1
ATOM 1456 C C . VAL A 1 196 ? -4.495 -8.940 -2.407 1.00 96.00 196 VAL A C 1
ATOM 1458 O O . VAL A 1 196 ? -5.514 -8.897 -3.092 1.00 96.00 196 VAL A O 1
ATOM 1461 N N . LYS A 1 197 ? -4.398 -9.655 -1.294 1.00 97.56 197 LYS A N 1
ATOM 1462 C CA . LYS A 1 197 ? -5.506 -10.398 -0.705 1.00 97.56 197 LYS A CA 1
ATOM 1463 C C . LYS A 1 197 ? -5.605 -10.079 0.772 1.00 97.56 197 LYS A C 1
ATOM 1465 O O . LYS A 1 197 ? -4.625 -10.208 1.503 1.00 97.56 197 LYS A O 1
ATOM 1470 N N . ILE A 1 198 ? -6.791 -9.690 1.210 1.00 97.50 198 ILE A N 1
ATOM 1471 C CA . ILE A 1 198 ? -7.098 -9.490 2.622 1.00 97.50 198 ILE A CA 1
ATOM 1472 C C . ILE A 1 198 ? -7.259 -10.860 3.261 1.00 97.50 198 ILE A C 1
ATOM 1474 O O . ILE A 1 198 ? -7.981 -11.718 2.749 1.00 97.50 198 ILE A O 1
ATOM 1478 N N . SER A 1 199 ? -6.532 -11.069 4.350 1.00 94.38 199 SER A N 1
ATOM 1479 C CA . SER A 1 199 ? -6.515 -12.336 5.060 1.00 94.38 199 SER A CA 1
ATOM 1480 C C . SER A 1 199 ? -7.824 -12.560 5.813 1.00 94.38 199 SER A C 1
ATOM 1482 O O . SER A 1 199 ? -8.477 -11.619 6.253 1.00 94.38 199 SER A O 1
ATOM 1484 N N . ASP A 1 200 ? -8.164 -13.827 6.010 1.00 94.00 200 ASP A N 1
ATOM 1485 C CA . ASP A 1 200 ? -9.237 -14.311 6.877 1.00 94.00 200 ASP A CA 1
ATOM 1486 C C . ASP A 1 200 ? -8.888 -14.238 8.375 1.00 94.00 200 ASP A C 1
ATOM 1488 O O . ASP A 1 200 ? -9.591 -14.797 9.212 1.00 94.00 200 ASP A O 1
ATOM 1492 N N . HIS A 1 201 ? -7.812 -13.543 8.747 1.00 91.31 201 HIS A N 1
ATOM 1493 C CA . HIS A 1 201 ? -7.524 -13.233 10.140 1.00 91.31 201 HIS A CA 1
ATOM 1494 C C . HIS A 1 201 ? -8.350 -12.029 10.587 1.00 91.31 201 HIS A C 1
ATOM 1496 O O . HIS A 1 201 ? -8.316 -10.965 9.963 1.00 91.31 201 HIS A O 1
ATOM 1502 N N . ARG A 1 202 ? -9.041 -12.181 11.721 1.00 91.12 202 ARG A N 1
ATOM 1503 C CA . ARG A 1 202 ? -9.796 -11.097 12.353 1.00 91.12 202 ARG A CA 1
ATOM 1504 C C . ARG A 1 202 ? -8.888 -9.872 12.562 1.00 91.12 202 ARG A C 1
ATOM 1506 O O . ARG A 1 202 ? -7.862 -10.009 13.234 1.00 91.12 202 ARG A O 1
ATOM 1513 N N . PRO A 1 203 ? -9.250 -8.679 12.048 1.00 92.69 203 PRO A N 1
ATOM 1514 C CA . PRO A 1 203 ? -8.474 -7.466 12.270 1.00 92.69 203 PRO A CA 1
ATOM 1515 C C . PRO A 1 203 ? -8.328 -7.171 13.760 1.00 92.69 203 PRO A C 1
ATOM 1517 O O . PRO A 1 203 ? -9.287 -7.299 14.526 1.00 92.69 203 PRO A O 1
ATOM 1520 N N . ALA A 1 204 ? -7.138 -6.739 14.170 1.00 90.06 204 ALA A N 1
ATOM 1521 C CA . ALA A 1 204 ? -6.961 -6.211 15.514 1.00 90.06 204 ALA A CA 1
ATOM 1522 C C . ALA A 1 204 ? -7.436 -4.756 15.534 1.00 90.06 204 ALA A C 1
ATOM 1524 O O . ALA A 1 204 ? -7.107 -3.979 14.637 1.00 90.06 204 ALA A O 1
ATOM 1525 N N . VAL A 1 205 ? -8.193 -4.386 16.562 1.00 90.50 205 VAL A N 1
ATOM 1526 C CA . VAL A 1 205 ? -8.669 -3.019 16.763 1.00 90.50 205 VAL A CA 1
ATOM 1527 C C . VAL A 1 205 ? -8.304 -2.557 18.164 1.00 90.50 205 VAL A C 1
ATOM 1529 O O . VAL A 1 205 ? -8.338 -3.339 19.116 1.00 90.50 205 VAL A O 1
ATOM 1532 N N . ALA A 1 206 ? -7.947 -1.287 18.290 1.00 87.06 206 ALA A N 1
ATOM 1533 C CA . ALA A 1 206 ? -7.680 -0.672 19.576 1.00 87.06 206 ALA A CA 1
ATOM 1534 C C . ALA A 1 206 ? -8.142 0.788 19.582 1.00 87.06 206 ALA A C 1
ATOM 1536 O O . ALA A 1 206 ? -8.146 1.459 18.548 1.00 87.06 206 ALA A O 1
ATOM 1537 N N . PHE A 1 207 ? -8.540 1.254 20.763 1.00 87.56 207 PHE A N 1
ATOM 1538 C CA . PHE A 1 207 ? -9.148 2.561 20.985 1.00 87.56 207 PHE A CA 1
ATOM 1539 C C . PHE A 1 207 ? -8.342 3.338 22.027 1.00 87.56 207 PHE A C 1
ATOM 1541 O O . PHE A 1 207 ? -7.884 2.768 23.019 1.00 87.56 207 PHE A O 1
ATOM 1548 N N . SER A 1 208 ? -8.219 4.641 21.811 1.00 85.19 208 SER A N 1
ATOM 1549 C CA . SER A 1 208 ? -7.956 5.645 22.841 1.00 85.19 208 SER A CA 1
ATOM 1550 C C . SER A 1 208 ? -8.987 6.763 22.749 1.00 85.19 208 SER A C 1
ATOM 1552 O O . SER A 1 208 ? -9.866 6.746 21.887 1.00 85.19 208 SER A O 1
ATOM 1554 N N . ASP A 1 209 ? -8.854 7.758 23.622 1.00 82.56 209 ASP A N 1
ATOM 1555 C CA . ASP A 1 209 ? -9.718 8.939 23.636 1.00 82.56 209 ASP A CA 1
ATOM 1556 C C . ASP A 1 209 ? -9.654 9.741 22.325 1.00 82.56 209 ASP A C 1
ATOM 1558 O O . ASP A 1 209 ? -10.600 10.453 21.991 1.00 82.56 209 ASP A O 1
ATOM 1562 N N . THR A 1 210 ? -8.550 9.640 21.576 1.00 86.00 210 THR A N 1
ATOM 1563 C CA . THR A 1 210 ? -8.299 10.464 20.382 1.00 86.00 210 THR A CA 1
ATOM 1564 C C . THR A 1 210 ? -8.036 9.670 19.106 1.00 86.00 210 THR A C 1
ATOM 1566 O O . THR A 1 210 ? -8.121 10.248 18.021 1.00 86.00 210 THR A O 1
ATOM 1569 N N . VAL A 1 211 ? -7.727 8.372 19.204 1.00 91.56 211 VAL A N 1
ATOM 1570 C CA . VAL A 1 211 ? -7.311 7.545 18.063 1.00 91.56 211 VAL A CA 1
ATOM 1571 C C . VAL A 1 211 ? -8.012 6.193 18.067 1.00 91.56 211 VAL A C 1
ATOM 1573 O O . VAL A 1 211 ? -8.138 5.532 19.097 1.00 91.56 211 VAL A O 1
ATOM 1576 N N . ILE A 1 212 ? -8.402 5.739 16.877 1.00 93.06 212 ILE A N 1
ATOM 1577 C CA . ILE A 1 212 ? -8.821 4.353 16.637 1.00 93.06 212 ILE A CA 1
ATOM 1578 C C . ILE A 1 212 ? -7.833 3.725 15.667 1.00 93.06 212 ILE A C 1
ATOM 1580 O O . ILE A 1 212 ? -7.619 4.255 14.582 1.00 93.06 212 ILE A O 1
ATOM 1584 N N . GLY A 1 213 ? -7.234 2.601 16.047 1.00 94.31 213 GLY A N 1
ATOM 1585 C CA . GLY A 1 213 ? -6.334 1.832 15.192 1.00 94.31 213 GLY A CA 1
ATOM 1586 C C . GLY A 1 213 ? -6.990 0.543 14.716 1.00 94.31 213 GLY A C 1
ATOM 1587 O O . GLY A 1 213 ? -7.540 -0.195 15.530 1.00 94.31 213 GLY A O 1
ATOM 1588 N N . VAL A 1 214 ? -6.882 0.247 13.421 1.00 95.44 214 VAL A N 1
ATOM 1589 C CA . VAL A 1 214 ? -7.290 -1.034 12.823 1.00 95.44 214 VAL A CA 1
ATOM 1590 C C . VAL A 1 214 ? -6.096 -1.632 12.089 1.00 95.44 214 VAL A C 1
ATOM 1592 O O . VAL A 1 214 ? -5.546 -1.012 11.179 1.00 95.44 214 VAL A O 1
ATOM 1595 N N . SER A 1 215 ? -5.685 -2.831 12.494 1.00 94.31 215 SER A N 1
ATOM 1596 C CA . SER A 1 215 ? -4.611 -3.605 11.868 1.00 94.31 215 SER A CA 1
ATOM 1597 C C . SER A 1 215 ? -5.198 -4.684 10.965 1.00 94.31 215 SER A C 1
ATOM 1599 O O . SER A 1 215 ? -5.797 -5.649 11.445 1.00 94.31 215 SER A O 1
ATOM 1601 N N . TRP A 1 216 ? -4.992 -4.528 9.662 1.00 94.62 216 TRP A N 1
ATOM 1602 C CA . TRP A 1 216 ? -5.431 -5.463 8.636 1.00 94.62 216 TRP A CA 1
ATOM 1603 C C . TRP A 1 216 ? -4.315 -6.432 8.275 1.00 94.62 216 TRP A C 1
ATOM 1605 O O . TRP A 1 216 ? -3.196 -6.018 7.963 1.00 94.62 216 TRP A O 1
ATOM 1615 N N . TYR A 1 217 ? -4.645 -7.718 8.272 1.00 93.31 217 TYR A N 1
ATOM 1616 C CA . TYR A 1 217 ? -3.771 -8.780 7.795 1.00 93.31 217 TYR A CA 1
ATOM 1617 C C . TYR A 1 217 ? -4.004 -8.972 6.301 1.00 93.31 217 TYR A C 1
ATOM 1619 O O . TYR A 1 217 ? -5.145 -9.073 5.848 1.00 93.31 217 TYR A O 1
ATOM 1627 N N . PHE A 1 218 ? -2.932 -9.018 5.522 1.00 92.69 218 PHE A N 1
ATOM 1628 C CA . PHE A 1 218 ? -3.023 -9.210 4.082 1.00 92.69 218 PHE A CA 1
ATOM 1629 C C . PHE A 1 218 ? -1.850 -10.039 3.575 1.00 92.69 218 PHE A C 1
ATOM 1631 O O . PHE A 1 218 ? -0.811 -10.149 4.223 1.00 92.69 218 PHE A O 1
ATOM 1638 N N . SER A 1 219 ? -2.025 -10.612 2.396 1.00 93.06 219 SER A N 1
ATOM 1639 C CA . SER A 1 219 ? -0.938 -11.148 1.592 1.00 93.06 219 SER A CA 1
ATOM 1640 C C . SER A 1 219 ? -0.779 -10.297 0.343 1.00 93.06 219 SER A C 1
ATOM 1642 O O . SER A 1 219 ? -1.744 -9.757 -0.203 1.00 93.06 219 SER A O 1
ATOM 1644 N N . GLU A 1 220 ? 0.460 -10.155 -0.078 1.00 92.62 220 GLU A N 1
ATOM 1645 C CA . GLU A 1 220 ? 0.855 -9.483 -1.297 1.00 92.62 220 GLU A CA 1
ATOM 1646 C C . GLU A 1 220 ? 1.723 -10.447 -2.085 1.00 92.62 220 GLU A C 1
ATOM 1648 O O . GLU A 1 220 ? 2.621 -11.087 -1.531 1.00 92.62 220 GLU A O 1
ATOM 1653 N N . SER A 1 221 ? 1.465 -10.539 -3.379 1.00 92.25 221 SER A N 1
ATOM 1654 C CA . SER A 1 221 ? 2.320 -11.273 -4.295 1.00 92.25 221 SER A CA 1
ATOM 1655 C C . SER A 1 221 ? 2.647 -10.430 -5.506 1.00 92.25 221 SER A C 1
ATOM 1657 O O . SER A 1 221 ? 1.817 -9.648 -5.967 1.00 92.25 221 SER A O 1
ATOM 1659 N N . TYR A 1 222 ? 3.850 -10.618 -6.026 1.00 91.62 222 TYR A N 1
ATOM 1660 C CA . TYR A 1 222 ? 4.262 -10.075 -7.307 1.00 91.62 222 TYR A CA 1
ATOM 1661 C C . TYR A 1 222 ? 5.029 -11.117 -8.112 1.00 91.62 222 TYR A C 1
ATOM 1663 O O . TYR A 1 222 ? 5.694 -11.999 -7.554 1.00 91.62 222 TYR A O 1
ATOM 1671 N N . GLU A 1 223 ? 4.917 -11.016 -9.431 1.00 92.94 223 GLU A N 1
ATOM 1672 C CA . GLU A 1 223 ? 5.698 -11.817 -10.374 1.00 92.94 223 GLU A CA 1
ATOM 1673 C C . GLU A 1 223 ? 7.162 -11.351 -10.421 1.00 92.94 223 GLU A C 1
ATOM 1675 O O . GLU A 1 223 ? 7.540 -10.371 -9.778 1.00 92.94 223 GLU A O 1
ATOM 1680 N N . LYS A 1 224 ? 8.013 -12.073 -11.162 1.00 94.62 224 LYS A N 1
ATOM 1681 C CA . LYS A 1 224 ? 9.386 -11.618 -11.411 1.00 94.62 224 LYS A CA 1
ATOM 1682 C C . LYS A 1 224 ? 9.330 -10.270 -12.129 1.00 94.62 224 LYS A C 1
ATOM 1684 O O . LYS A 1 224 ? 8.627 -10.151 -13.129 1.00 94.62 224 LYS A O 1
ATOM 1689 N N . PHE A 1 225 ? 10.124 -9.309 -11.680 1.00 95.44 225 PHE A N 1
ATOM 1690 C CA . PHE A 1 225 ? 10.225 -7.999 -12.315 1.00 95.44 225 PHE A CA 1
ATOM 1691 C C . PHE A 1 225 ? 11.681 -7.524 -12.364 1.00 95.44 225 PHE A C 1
ATOM 1693 O O . PHE A 1 225 ? 12.567 -8.122 -11.749 1.00 95.44 225 PHE A O 1
ATOM 1700 N N . ILE A 1 226 ? 11.940 -6.470 -13.132 1.00 95.75 226 ILE A N 1
ATOM 1701 C CA . ILE A 1 226 ? 13.274 -5.889 -13.309 1.00 95.75 226 ILE A CA 1
ATOM 1702 C C . ILE A 1 226 ? 13.230 -4.423 -12.894 1.00 95.75 226 ILE A C 1
ATOM 1704 O O . ILE A 1 226 ? 12.365 -3.673 -13.342 1.00 95.75 226 ILE A O 1
ATOM 1708 N N . VAL A 1 227 ? 14.175 -4.007 -12.057 1.00 96.31 227 VAL A N 1
ATOM 1709 C CA . VAL A 1 227 ? 14.431 -2.595 -11.772 1.00 96.31 227 VAL A CA 1
ATOM 1710 C C . VAL A 1 227 ? 15.544 -2.118 -12.696 1.00 96.31 227 VAL A C 1
ATOM 1712 O O . VAL A 1 227 ? 16.690 -2.553 -12.582 1.00 96.31 227 VAL A O 1
ATOM 1715 N N . HIS A 1 228 ? 15.205 -1.208 -13.603 1.00 95.19 228 HIS A N 1
ATOM 1716 C CA . HIS A 1 228 ? 16.153 -0.499 -14.457 1.00 95.19 228 HIS A CA 1
ATOM 1717 C C . HIS A 1 228 ? 16.658 0.730 -13.708 1.00 95.19 228 HIS A C 1
ATOM 1719 O O . HIS A 1 228 ? 15.873 1.608 -13.347 1.00 95.19 228 HIS A O 1
ATOM 1725 N N . GLN A 1 229 ? 17.961 0.798 -13.452 1.00 92.19 229 GLN A N 1
ATOM 1726 C CA . GLN A 1 229 ? 18.585 1.932 -12.771 1.00 92.19 229 GLN A CA 1
ATOM 1727 C C . GLN A 1 229 ? 19.105 2.962 -13.781 1.00 92.19 229 GLN A C 1
ATOM 1729 O O . GLN A 1 229 ? 19.482 2.631 -14.905 1.00 92.19 229 GLN A O 1
ATOM 1734 N N . ALA A 1 230 ? 19.243 4.211 -13.333 1.00 80.19 230 ALA A N 1
ATOM 1735 C CA . ALA A 1 230 ? 19.761 5.339 -14.117 1.00 80.19 230 ALA A CA 1
ATOM 1736 C C . ALA A 1 230 ? 21.093 5.066 -14.846 1.00 80.19 2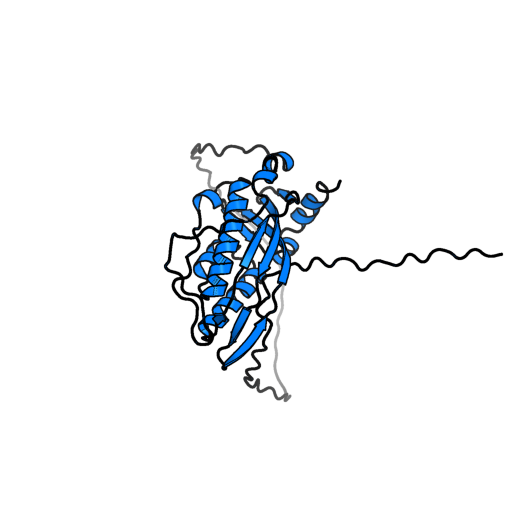30 ALA A C 1
ATOM 1738 O O . ALA A 1 230 ? 21.343 5.594 -15.928 1.00 80.19 230 ALA A O 1
ATOM 1739 N N . GLY A 1 231 ? 21.963 4.253 -14.236 1.00 76.44 231 GLY A N 1
ATOM 1740 C CA . GLY A 1 231 ? 23.283 3.898 -14.764 1.00 76.44 231 GLY A CA 1
ATOM 1741 C C . GLY A 1 231 ? 23.282 2.766 -15.797 1.00 76.44 231 GLY A C 1
ATOM 1742 O O . GLY A 1 231 ? 24.359 2.308 -16.168 1.00 76.44 231 GLY A O 1
ATOM 1743 N N . GLY A 1 232 ? 22.109 2.280 -16.224 1.00 79.38 232 GLY A N 1
ATOM 1744 C CA . GLY A 1 232 ? 21.977 1.141 -17.141 1.00 79.38 232 GLY A CA 1
ATOM 1745 C C . GLY A 1 232 ? 22.208 -0.225 -16.485 1.00 79.38 232 GLY A C 1
ATOM 1746 O O . GLY A 1 232 ? 22.323 -1.230 -17.181 1.00 79.38 232 GLY A O 1
ATOM 1747 N N . THR A 1 233 ? 22.306 -0.274 -15.154 1.00 87.88 233 THR A N 1
ATOM 1748 C CA . THR A 1 233 ? 22.335 -1.532 -14.404 1.00 87.88 233 THR A CA 1
ATOM 1749 C C . THR A 1 233 ? 20.916 -2.015 -14.153 1.00 87.88 233 THR A C 1
ATOM 1751 O O . THR A 1 233 ? 20.073 -1.236 -13.703 1.00 87.88 233 THR A O 1
ATOM 1754 N N . ASN A 1 234 ? 20.687 -3.307 -14.359 1.00 92.38 234 ASN A N 1
ATOM 1755 C CA . ASN A 1 234 ? 19.393 -3.934 -14.131 1.00 92.38 234 ASN A CA 1
ATOM 1756 C C . ASN A 1 234 ? 19.482 -4.851 -12.913 1.00 92.38 234 ASN A C 1
ATOM 1758 O O . ASN A 1 234 ? 20.425 -5.635 -12.790 1.00 92.38 234 ASN A O 1
ATOM 1762 N N . GLU A 1 235 ? 18.496 -4.762 -12.030 1.00 93.88 235 GLU A N 1
ATOM 1763 C CA . GLU A 1 235 ? 18.333 -5.665 -10.894 1.00 93.88 235 GLU A CA 1
ATOM 1764 C C . GLU A 1 235 ? 17.102 -6.538 -11.137 1.00 93.88 235 GLU A C 1
ATOM 1766 O O . GLU A 1 235 ? 15.986 -6.033 -11.257 1.00 93.88 235 GLU A O 1
ATOM 1771 N N . GLU A 1 236 ? 17.298 -7.853 -11.233 1.00 93.69 236 GLU A N 1
ATOM 1772 C CA . GLU A 1 236 ? 16.176 -8.788 -11.286 1.00 93.69 236 GLU A CA 1
ATOM 1773 C C . GLU A 1 236 ? 15.668 -9.083 -9.877 1.00 93.69 236 GLU A C 1
ATOM 1775 O O . GLU A 1 236 ? 16.422 -9.533 -9.010 1.00 93.69 236 GLU A O 1
ATOM 1780 N N . VAL A 1 237 ? 14.365 -8.910 -9.675 1.00 93.81 237 VAL A N 1
ATOM 1781 C CA . VAL A 1 237 ? 13.688 -9.259 -8.430 1.00 93.81 237 VAL A CA 1
ATOM 1782 C C . VAL A 1 237 ?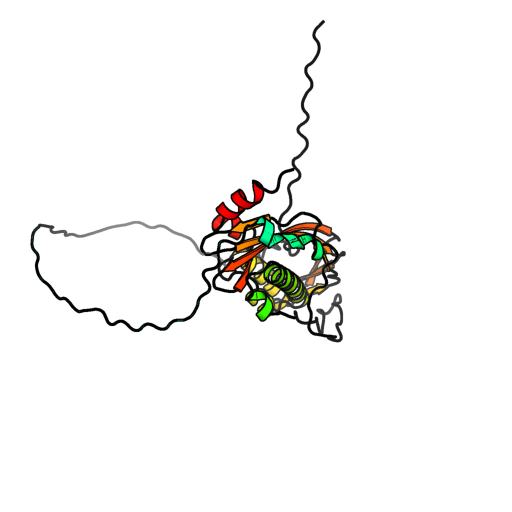 12.818 -10.494 -8.682 1.00 93.81 237 VAL A C 1
ATOM 1784 O O . VAL A 1 237 ? 11.942 -10.460 -9.552 1.00 93.81 237 VAL A O 1
ATOM 1787 N N . PRO A 1 238 ? 13.044 -11.615 -7.968 1.00 93.25 238 PRO A N 1
ATOM 1788 C CA . PRO A 1 238 ? 12.271 -12.834 -8.168 1.00 93.25 238 PRO A CA 1
ATOM 1789 C C . PRO A 1 238 ? 10.825 -12.661 -7.699 1.00 93.25 238 PRO A C 1
ATOM 1791 O O . PRO A 1 238 ? 10.541 -11.870 -6.799 1.00 93.25 238 PRO A O 1
ATOM 1794 N N . ALA A 1 239 ? 9.923 -13.466 -8.263 1.00 92.31 239 ALA A N 1
ATOM 1795 C CA . ALA A 1 239 ? 8.548 -13.542 -7.787 1.00 92.31 239 ALA A CA 1
ATOM 1796 C C . ALA A 1 239 ? 8.515 -13.886 -6.293 1.00 92.31 239 ALA A C 1
ATOM 1798 O O . ALA A 1 239 ? 9.262 -14.749 -5.816 1.00 92.31 239 ALA A O 1
ATOM 1799 N N . ARG A 1 240 ? 7.628 -13.229 -5.549 1.00 91.50 240 ARG A N 1
ATOM 1800 C CA . ARG A 1 240 ? 7.506 -13.429 -4.106 1.00 91.50 240 ARG A CA 1
ATOM 1801 C C . ARG A 1 240 ? 6.061 -13.276 -3.680 1.00 91.50 240 ARG A C 1
ATOM 1803 O O . ARG A 1 240 ? 5.321 -12.464 -4.217 1.00 91.50 240 ARG A O 1
ATOM 1810 N N . THR A 1 241 ? 5.684 -14.048 -2.668 1.00 91.06 241 THR A N 1
ATOM 1811 C CA . THR A 1 241 ? 4.480 -13.818 -1.869 1.00 91.06 241 THR A CA 1
ATOM 1812 C C . THR A 1 241 ? 4.910 -13.534 -0.437 1.00 91.06 241 THR A C 1
ATOM 1814 O O . THR A 1 241 ? 5.796 -14.213 0.088 1.00 91.06 241 THR A O 1
ATOM 1817 N N . SER A 1 242 ? 4.323 -12.516 0.181 1.00 88.19 242 SER A N 1
ATOM 1818 C CA . SER A 1 242 ? 4.588 -12.129 1.566 1.00 88.19 242 SER A CA 1
ATOM 1819 C C . SER A 1 242 ? 3.281 -11.863 2.294 1.00 88.19 242 SER A C 1
ATOM 1821 O O . SER A 1 242 ? 2.350 -11.297 1.731 1.00 88.19 242 SER A O 1
ATOM 1823 N N . GLU A 1 243 ? 3.230 -12.240 3.564 1.00 88.62 243 GLU A N 1
ATOM 1824 C CA . GLU A 1 243 ? 2.166 -11.830 4.476 1.00 88.62 243 GLU A CA 1
ATOM 1825 C C . GLU A 1 243 ? 2.599 -10.569 5.223 1.00 88.62 243 GLU A C 1
ATOM 1827 O O . GLU A 1 243 ? 3.771 -10.402 5.573 1.00 88.62 243 GLU A O 1
ATOM 1832 N N . GLY A 1 244 ? 1.652 -9.675 5.472 1.00 85.44 244 GLY A N 1
ATOM 1833 C CA . GLY A 1 244 ? 1.897 -8.391 6.099 1.00 85.44 244 GLY A CA 1
ATOM 1834 C C . GLY A 1 244 ? 0.746 -7.958 6.992 1.00 85.44 244 GLY A C 1
ATOM 1835 O O . GLY A 1 244 ? -0.369 -8.476 6.934 1.00 85.44 244 GLY A O 1
ATOM 1836 N N . ILE A 1 245 ? 1.047 -6.969 7.825 1.00 89.94 245 ILE A N 1
ATOM 1837 C CA . ILE A 1 245 ? 0.063 -6.249 8.624 1.00 89.94 245 ILE A CA 1
ATOM 1838 C C . ILE A 1 245 ? 0.190 -4.782 8.245 1.00 89.94 245 ILE A C 1
ATOM 1840 O O . ILE A 1 245 ? 1.298 -4.241 8.267 1.00 89.94 245 ILE A O 1
ATOM 1844 N N . MET A 1 246 ? -0.927 -4.150 7.902 1.00 91.62 246 MET A N 1
ATOM 1845 C CA . MET A 1 246 ? -0.993 -2.709 7.689 1.00 91.62 246 MET A CA 1
ATOM 1846 C C . MET A 1 246 ? -1.967 -2.097 8.680 1.00 91.62 246 MET A C 1
ATOM 1848 O O . MET A 1 246 ? -3.070 -2.607 8.860 1.00 91.62 246 MET A O 1
ATOM 1852 N N . THR A 1 247 ? -1.562 -1.000 9.313 1.00 95.25 247 THR A N 1
ATOM 1853 C CA . THR A 1 247 ? -2.407 -0.315 10.290 1.00 95.25 247 THR A CA 1
ATOM 1854 C C . THR A 1 247 ? -2.924 0.989 9.717 1.00 95.25 247 THR A C 1
ATOM 1856 O O . THR A 1 247 ? -2.156 1.808 9.214 1.00 95.25 247 THR A O 1
ATOM 1859 N N . THR A 1 248 ? -4.232 1.190 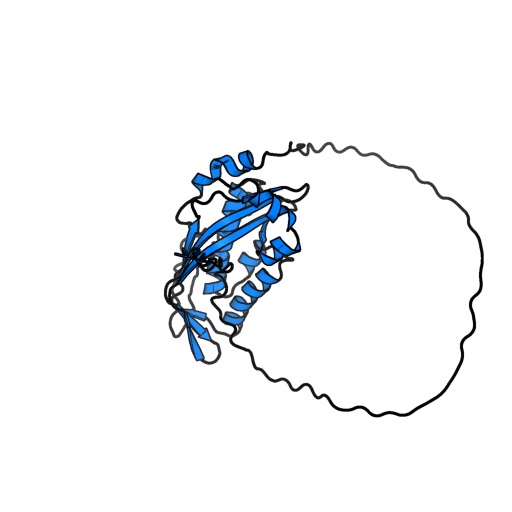9.825 1.00 97.25 248 THR A N 1
ATOM 1860 C CA . THR A 1 248 ? -4.858 2.495 9.628 1.00 97.25 248 THR A CA 1
ATOM 1861 C C . THR A 1 248 ? -5.217 3.088 10.981 1.00 97.25 248 THR A C 1
ATOM 1863 O O . THR A 1 248 ? -5.750 2.369 11.829 1.00 97.25 248 THR A O 1
ATOM 1866 N N . ILE A 1 249 ? -4.998 4.384 11.157 1.00 96.44 249 ILE A N 1
ATOM 1867 C CA . ILE A 1 249 ? -5.447 5.141 12.323 1.00 96.44 249 ILE A CA 1
ATOM 1868 C C . ILE A 1 249 ? -6.465 6.198 11.914 1.00 96.44 249 ILE A C 1
ATOM 1870 O O . ILE A 1 249 ? -6.288 6.857 10.891 1.00 96.44 249 ILE A O 1
ATOM 1874 N N . TYR A 1 250 ? -7.528 6.344 12.697 1.00 96.62 250 TYR A N 1
ATOM 1875 C CA . TYR A 1 250 ? -8.467 7.451 12.595 1.00 96.62 250 TYR A CA 1
ATOM 1876 C C . TYR A 1 250 ? -8.075 8.503 13.616 1.00 96.62 250 TYR A C 1
ATOM 1878 O O . TYR A 1 250 ? -8.209 8.280 14.819 1.00 96.62 250 TYR A O 1
ATOM 1886 N N . GLU A 1 251 ? -7.583 9.635 13.132 1.00 92.06 251 GLU A N 1
ATOM 1887 C CA . GLU A 1 251 ? -7.147 10.750 13.964 1.00 92.06 251 GLU A CA 1
ATOM 1888 C C . GLU A 1 251 ? -7.539 12.059 13.274 1.00 92.06 251 GLU A C 1
ATOM 1890 O O . GLU A 1 251 ? -7.475 12.173 12.049 1.00 92.06 251 GLU A O 1
ATOM 1895 N N . ASN A 1 252 ? -7.986 13.053 14.046 1.00 90.81 252 ASN A N 1
ATOM 1896 C CA . ASN A 1 252 ? -8.399 14.363 13.525 1.00 90.81 252 ASN A CA 1
ATOM 1897 C C . ASN A 1 252 ? -9.452 14.286 12.398 1.00 90.81 252 ASN A C 1
ATOM 1899 O O . ASN A 1 252 ? -9.452 15.091 11.466 1.00 90.81 252 ASN A O 1
ATOM 1903 N N . GLY A 1 253 ? -10.362 13.311 12.485 1.00 94.75 253 GLY A N 1
ATOM 1904 C CA . GLY A 1 253 ? -11.479 13.169 11.552 1.00 94.75 253 GLY A CA 1
ATOM 1905 C C . GLY A 1 253 ? -11.134 12.500 10.220 1.00 94.75 253 GLY A C 1
ATOM 1906 O O . GLY A 1 253 ? -11.906 12.629 9.271 1.00 94.75 253 GLY A O 1
ATOM 1907 N N . VAL A 1 254 ? -9.982 11.830 10.108 1.00 96.75 254 VAL A N 1
ATOM 1908 C CA . VAL A 1 254 ? -9.571 11.154 8.872 1.00 96.75 254 VAL A CA 1
ATOM 1909 C C . VAL A 1 254 ? -8.756 9.889 9.149 1.00 96.75 254 VAL A C 1
ATOM 1911 O O . VAL A 1 254 ? -7.919 9.850 10.049 1.00 96.75 254 VAL A O 1
ATOM 1914 N N . TRP A 1 255 ? -8.984 8.850 8.349 1.00 98.25 255 TRP A N 1
ATOM 1915 C CA . TRP A 1 255 ? -8.167 7.644 8.316 1.00 98.25 255 TRP A CA 1
ATOM 1916 C C . TRP A 1 255 ? -6.852 7.892 7.574 1.00 98.25 255 TRP A C 1
ATOM 1918 O O . TRP A 1 255 ? -6.830 8.457 6.477 1.00 98.25 255 TRP A O 1
ATOM 1928 N N . LYS A 1 256 ? -5.747 7.427 8.157 1.00 97.81 256 LYS A N 1
ATOM 1929 C CA . LYS A 1 256 ? -4.408 7.433 7.557 1.00 97.81 256 LYS A CA 1
ATOM 1930 C C . LYS A 1 256 ? -3.718 6.102 7.782 1.00 97.81 256 LYS A C 1
ATOM 1932 O O . LYS A 1 256 ? -3.985 5.420 8.765 1.00 97.81 256 LYS A O 1
ATOM 1937 N N . VAL A 1 257 ? -2.810 5.744 6.886 1.00 97.56 257 VAL A N 1
ATOM 1938 C CA . VAL A 1 257 ? -1.964 4.557 7.009 1.00 97.56 257 VAL A CA 1
ATOM 1939 C C . VAL A 1 257 ? -0.691 4.899 7.777 1.00 97.56 257 VAL A C 1
ATOM 1941 O O . VAL A 1 257 ? -0.052 5.917 7.500 1.00 97.56 257 VAL A O 1
ATOM 1944 N N . ILE A 1 258 ? -0.315 4.025 8.708 1.00 95.12 258 ILE A N 1
ATOM 1945 C CA . ILE A 1 258 ? 0.951 4.083 9.441 1.00 95.12 258 ILE A CA 1
ATOM 1946 C C . ILE A 1 258 ? 1.741 2.786 9.274 1.00 95.12 258 ILE A C 1
ATOM 1948 O O . ILE A 1 258 ? 1.198 1.686 9.143 1.00 95.12 258 ILE A O 1
ATOM 1952 N N . SER A 1 259 ? 3.054 2.930 9.315 1.00 91.94 259 SER A N 1
ATOM 1953 C CA . SER A 1 259 ? 4.027 1.867 9.429 1.00 91.94 259 SER A CA 1
ATOM 1954 C C . SER A 1 259 ? 3.961 1.237 10.818 1.00 91.94 259 SER A C 1
ATOM 1956 O O . SER A 1 259 ? 3.548 1.837 11.814 1.00 91.94 259 SER A O 1
ATOM 1958 N N . ASN A 1 260 ? 4.425 -0.004 10.900 1.00 87.88 260 ASN A N 1
ATOM 1959 C CA . ASN A 1 260 ? 4.543 -0.701 12.174 1.00 87.88 260 ASN A CA 1
ATOM 1960 C C . ASN A 1 260 ? 5.583 -0.063 13.107 1.00 87.88 260 ASN A C 1
ATOM 1962 O O . ASN A 1 260 ? 5.455 -0.166 14.325 1.00 87.88 260 ASN A O 1
ATOM 1966 N N . ASP A 1 261 ? 6.602 0.597 12.557 1.00 89.38 261 ASP A N 1
ATOM 1967 C CA . ASP A 1 261 ? 7.581 1.324 13.364 1.00 89.38 261 ASP A CA 1
ATOM 1968 C C . ASP A 1 261 ? 6.918 2.524 14.040 1.00 89.38 261 ASP A C 1
ATOM 1970 O O . ASP A 1 261 ? 7.054 2.689 15.253 1.00 89.38 261 ASP A O 1
ATOM 1974 N N . TYR A 1 262 ? 6.116 3.290 13.291 1.00 90.88 262 TYR A N 1
ATOM 1975 C CA . TYR A 1 262 ? 5.354 4.411 13.837 1.00 90.88 262 TYR A CA 1
ATOM 1976 C C . TYR A 1 262 ? 4.335 3.950 14.885 1.00 90.88 262 TYR A C 1
ATOM 1978 O O . TYR A 1 262 ? 4.278 4.504 15.984 1.00 90.88 262 TYR A O 1
ATOM 1986 N N . LEU A 1 263 ? 3.601 2.868 14.593 1.00 89.12 263 LEU A N 1
ATOM 1987 C CA . LEU A 1 263 ? 2.687 2.216 15.536 1.00 89.12 263 LEU A CA 1
ATOM 1988 C C . LEU A 1 263 ? 3.388 1.876 16.858 1.00 89.12 263 LEU A C 1
ATOM 1990 O O . LEU A 1 263 ? 2.880 2.207 17.924 1.00 89.12 263 LEU A O 1
ATOM 1994 N N . LYS A 1 264 ? 4.567 1.248 16.812 1.00 87.94 264 LYS A N 1
ATOM 1995 C CA . LYS A 1 264 ? 5.314 0.866 18.022 1.00 87.94 264 LYS A CA 1
ATOM 1996 C C . LYS A 1 264 ? 5.876 2.061 18.786 1.00 87.94 264 LYS A C 1
ATOM 1998 O O . LYS A 1 264 ? 5.943 2.002 20.009 1.00 87.94 264 LYS A O 1
ATOM 2003 N N . GLN A 1 265 ? 6.307 3.107 18.089 1.00 89.50 265 GLN A N 1
ATOM 2004 C CA . GLN A 1 265 ? 6.912 4.283 18.718 1.00 89.50 265 GLN A CA 1
ATOM 2005 C C . GLN A 1 265 ? 5.867 5.192 19.373 1.00 89.50 265 GLN A C 1
ATOM 2007 O O . GLN A 1 265 ? 6.104 5.694 20.469 1.00 89.50 265 GLN A O 1
ATOM 2012 N N . HIS A 1 266 ? 4.713 5.378 18.729 1.00 89.31 266 HIS A N 1
ATOM 2013 C CA . HIS A 1 266 ? 3.735 6.399 19.124 1.00 89.31 266 HIS A CA 1
ATOM 2014 C C . HIS A 1 266 ? 2.425 5.830 19.672 1.00 89.31 266 HIS A C 1
ATOM 2016 O O . HIS A 1 266 ? 1.727 6.508 20.423 1.00 89.31 266 HIS A O 1
ATOM 2022 N N . TYR A 1 267 ? 2.109 4.574 19.358 1.00 85.06 267 TYR A N 1
ATOM 2023 C CA . TYR A 1 267 ? 0.854 3.938 19.752 1.00 85.06 267 TYR A CA 1
ATOM 2024 C C . TYR A 1 267 ? 1.063 2.503 20.256 1.00 85.06 267 TYR A C 1
ATOM 2026 O O . TYR A 1 267 ? 0.247 1.613 20.014 1.00 85.06 267 TYR A O 1
ATOM 2034 N N . SER A 1 268 ? 2.155 2.254 20.985 1.00 82.75 268 SER A N 1
ATOM 2035 C CA . SER A 1 268 ? 2.465 0.930 21.548 1.00 82.75 268 SER A CA 1
ATOM 2036 C C . SER A 1 268 ? 1.323 0.361 22.397 1.00 82.75 268 SER A C 1
ATO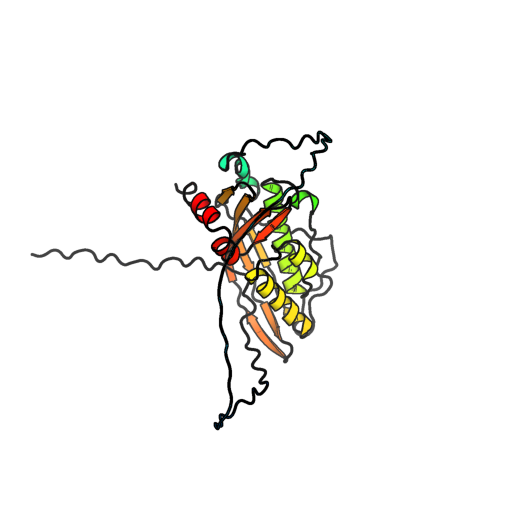M 2038 O O . SER A 1 268 ? 1.083 -0.846 22.375 1.00 82.75 268 SER A O 1
ATOM 2040 N N . TYR A 1 269 ? 0.553 1.217 23.072 1.00 77.31 269 TYR A N 1
ATOM 2041 C CA . TYR A 1 269 ? -0.631 0.830 23.841 1.00 77.31 269 TYR A CA 1
ATOM 2042 C C . TYR A 1 269 ? -1.746 0.203 22.978 1.00 77.31 269 TYR A C 1
ATOM 2044 O O . TYR A 1 269 ? -2.496 -0.641 23.465 1.00 77.31 269 TYR A O 1
ATOM 2052 N N . LEU A 1 270 ? -1.838 0.550 21.686 1.00 73.38 270 LEU A N 1
ATOM 2053 C CA . LEU A 1 270 ? -2.770 -0.092 20.752 1.00 73.38 270 LEU A CA 1
ATOM 2054 C C . LEU A 1 270 ? -2.338 -1.537 20.449 1.00 73.38 270 LEU A C 1
ATOM 2056 O O . LEU A 1 270 ? -3.176 -2.410 20.224 1.00 73.38 270 LEU A O 1
ATOM 2060 N N . THR A 1 271 ? -1.032 -1.818 20.491 1.00 69.12 271 THR A N 1
ATOM 2061 C CA . THR A 1 271 ? -0.491 -3.158 20.206 1.00 69.12 271 THR A CA 1
ATOM 2062 C C . THR A 1 271 ? -0.702 -4.157 21.349 1.00 69.12 271 THR A C 1
ATOM 2064 O O . THR A 1 271 ? -0.818 -5.355 21.082 1.00 69.12 271 THR A O 1
ATOM 2067 N N . SER A 1 272 ? -0.793 -3.695 22.603 1.00 61.97 272 SER A N 1
ATOM 2068 C CA . SER A 1 272 ? -1.119 -4.544 23.760 1.00 61.97 272 SER A CA 1
ATOM 2069 C C . SER A 1 272 ? -2.620 -4.837 23.846 1.00 61.97 272 SER A C 1
ATOM 2071 O O . SER A 1 272 ? -3.010 -5.998 23.952 1.00 61.97 272 SER A O 1
ATOM 2073 N N . GLN A 1 273 ? -3.461 -3.811 23.681 1.00 57.56 273 GLN A N 1
ATOM 2074 C CA . GLN A 1 273 ? -4.928 -3.921 23.694 1.00 57.56 273 GLN A CA 1
ATOM 2075 C C . GLN A 1 273 ? -5.467 -4.831 22.572 1.00 57.56 273 GLN A C 1
ATOM 2077 O O . GLN A 1 273 ? -6.387 -5.618 22.794 1.00 57.56 273 GLN A O 1
ATOM 2082 N N . GLY A 1 274 ? -4.868 -4.768 21.375 1.00 54.59 274 GLY A N 1
ATOM 2083 C CA . GLY A 1 274 ? -5.279 -5.581 20.225 1.00 54.59 274 GLY A CA 1
ATOM 2084 C C . GLY A 1 274 ? -4.878 -7.062 20.302 1.00 54.59 274 GLY A C 1
ATOM 2085 O O . GLY A 1 274 ? -5.524 -7.894 19.667 1.00 54.59 274 GLY A O 1
ATOM 2086 N N . ARG A 1 275 ? -3.838 -7.422 21.078 1.00 48.56 275 ARG A N 1
ATOM 2087 C CA . ARG A 1 275 ? -3.366 -8.820 21.213 1.00 48.56 275 ARG A CA 1
ATOM 2088 C C . ARG A 1 275 ? -4.056 -9.592 22.336 1.00 48.56 275 ARG A C 1
ATOM 2090 O O . ARG A 1 275 ? -4.200 -10.803 22.203 1.00 48.56 275 ARG A O 1
ATOM 2097 N N . GLU A 1 276 ? -4.517 -8.931 23.398 1.00 42.91 276 GLU A N 1
ATOM 2098 C CA . GLU A 1 276 ? -5.142 -9.618 24.543 1.00 42.91 276 GLU A CA 1
ATOM 2099 C C . GLU A 1 276 ? -6.550 -10.169 24.257 1.00 42.91 276 GLU A C 1
ATOM 2101 O O . GLU A 1 276 ? -6.993 -11.083 24.945 1.00 42.91 276 GLU A O 1
ATOM 2106 N N . LYS A 1 277 ? -7.248 -9.685 23.219 1.00 43.59 277 LYS A N 1
ATOM 2107 C CA . LYS A 1 277 ? -8.611 -10.147 22.874 1.00 43.59 277 LYS A CA 1
ATOM 2108 C C . LYS A 1 277 ? -8.708 -11.016 21.612 1.00 43.59 277 LYS A C 1
ATOM 2110 O O . LYS A 1 277 ? -9.808 -11.418 21.239 1.00 43.59 277 LYS A O 1
ATOM 2115 N N . GLY A 1 278 ? -7.584 -11.296 20.950 1.00 35.47 278 GLY A N 1
ATOM 2116 C CA . GLY A 1 278 ? -7.527 -12.061 19.694 1.00 35.47 278 GLY A CA 1
ATOM 2117 C C . GLY A 1 278 ? -7.108 -13.527 19.838 1.00 35.47 278 GLY A C 1
ATOM 2118 O O . GLY A 1 278 ? -6.944 -14.200 18.827 1.00 35.47 278 GLY A O 1
ATOM 2119 N N . GLY A 1 279 ? -6.889 -14.017 21.061 1.00 31.08 279 GLY A N 1
ATOM 2120 C CA . GLY A 1 279 ? -6.479 -15.397 21.310 1.00 31.08 279 GLY A CA 1
ATOM 2121 C C . GLY A 1 279 ? -7.643 -16.269 21.759 1.00 31.08 279 GLY A C 1
ATOM 2122 O O . GLY A 1 279 ? -8.014 -16.192 22.925 1.00 31.08 279 GLY A O 1
ATOM 2123 N N . HIS A 1 280 ? -8.187 -17.068 20.839 1.00 31.33 280 HIS A N 1
ATOM 2124 C CA . HIS A 1 280 ? -8.497 -18.497 20.994 1.00 31.33 280 HIS A CA 1
ATOM 2125 C C . HIS A 1 280 ? -8.948 -19.084 19.657 1.00 31.33 280 HIS A C 1
ATOM 2127 O O . HIS A 1 280 ? -9.817 -18.464 19.005 1.00 31.33 280 HIS A O 1
#

Radius of gyration: 27.51 Å; chains: 1; bounding box: 74×92×70 Å

Foldseek 3Di:
DDDDDDDDPPDDDPPQPADPLPLPPCPDPPPDDDDDDDDDDDDDDDDDDDDDDDDDDDDDDDDDDDDDDDDDDDCPPPPDPDPQCNLQVPVQVQFWWADQAFDPDQVWDFADLVGAIPRQTHGDQDQVLQLDPGVSNQSSLVSSLVSLSVVCQRAVDNVSNCVAADVVAPVVVVSSVSSNVQVVLVKHKGQWDKIKGWHPQRWFWDDDPFKIKTKTKMKMWTAWMWIQGSVRDIDIRHTDIHIHIWMWMQGPSGIHTHDPVCCCVPPVVSVVNRPVPRDD

pLDDT: mean 75.2, std 27.21, range [27.5, 98.5]

Organism: NCBI:txid172042

InterPro domains:
  IPR046281 Domain of unknown function DUF6318 [PF19843] (107-260)